Protein AF-0000000083544972 (afdb_homodimer)

Radius of gyration: 18.57 Å; Cα contacts (8 Å, |Δi|>4): 274; chains: 2; bounding box: 44×53×48 Å

Solvent-accessible surface area (backbone atoms only — not comparable to full-atom values): 11631 Å² total; per-residue (Å²): 132,55,46,66,60,47,32,52,53,47,48,52,25,53,76,68,69,43,52,65,54,55,71,69,32,64,74,44,50,51,51,42,51,51,50,33,56,77,50,66,44,31,9,52,64,41,42,27,68,73,40,89,42,62,34,76,39,67,40,56,74,64,43,48,89,84,34,45,53,48,64,84,40,68,50,36,36,39,35,19,23,72,69,56,51,51,39,72,77,52,68,63,72,74,52,74,72,76,65,82,74,79,124,130,55,45,66,59,46,32,52,53,47,50,52,24,53,75,68,69,44,51,65,54,55,68,68,30,64,72,44,51,50,50,43,52,50,50,32,55,77,50,67,44,32,9,51,64,41,42,27,69,74,38,90,43,62,35,78,40,67,38,56,75,64,43,49,89,84,35,46,53,47,63,84,40,67,50,36,36,38,36,19,24,71,69,56,50,51,41,72,78,52,67,65,74,82,47,75,76,73,66,81,73,79,125

pLDDT: mean 88.36, std 20.43, range [24.23, 98.75]

Organism: NCBI:txid360422

Secondary structure (DSSP, 8-state):
--HHHHHHHHHHHHHTT-THHHHHSHHHHHHHHHHHHHTTTB-HHHHHTT---B--EEEESS-TTT-GGGTT-GGGEEEE-HHHHHHHHH---GGGGS-----/--HHHHHHHHHHHHHTT-THHHHHSHHHHHHHHHHHHHTTTB-HHHHHTT---B--EEEESS-TTT-GGGTT-GGGEEEE-HHHHHHHHH-----TTS-----

Sequence (206 aa):
MDTKELVQWLSKLIQSNQLVKFYKHPVWRELRATCLEEQHNECQMCKANGLFEAATVGHHVLTVRKHPELALTKSNILCVCGECHYQIHHTIKYKKQLNEERWMDTKELVQWLSKLIQSNQLVKFYKHPVWRELRATCLEEQHNECQMCKANGLFEAATVGHHVLTVRKHPELALTKSNILCVCGECHYQIHHTIKYKKQLNEERW

InterPro domains:
  IPR002711 HNH endonuclease [PF01844] (43-90)
  IPR003615 HNH nuclease [cd00085] (36-89)

Structure (mmCIF, N/CA/C/O backbone):
data_AF-0000000083544972-model_v1
#
loop_
_entity.id
_entity.type
_entity.pdbx_description
1 polymer 'Putative HNH nuclease YajD'
#
loop_
_atom_site.group_PDB
_atom_site.id
_atom_site.type_symbol
_atom_site.label_atom_id
_atom_site.label_alt_id
_atom_site.label_comp_id
_atom_site.label_asym_id
_atom_site.label_entity_id
_atom_site.label_seq_id
_atom_site.pdbx_PDB_ins_code
_atom_site.Cartn_x
_atom_site.Cartn_y
_atom_site.Cartn_z
_atom_site.occupancy
_atom_site.B_iso_or_equiv
_atom_site.auth_seq_id
_atom_site.auth_comp_id
_atom_site.auth_asym_id
_atom_site.auth_atom_id
_atom_site.pdbx_PDB_model_num
ATOM 1 N N . MET A 1 1 ? 7.723 20.422 5.617 1 66.19 1 MET A N 1
ATOM 2 C CA . MET A 1 1 ? 6.969 20.078 6.82 1 66.19 1 MET A CA 1
ATOM 3 C C . MET A 1 1 ? 7.453 18.75 7.395 1 66.19 1 MET A C 1
ATOM 5 O O . MET A 1 1 ? 7.617 17.766 6.66 1 66.19 1 MET A O 1
ATOM 9 N N . ASP A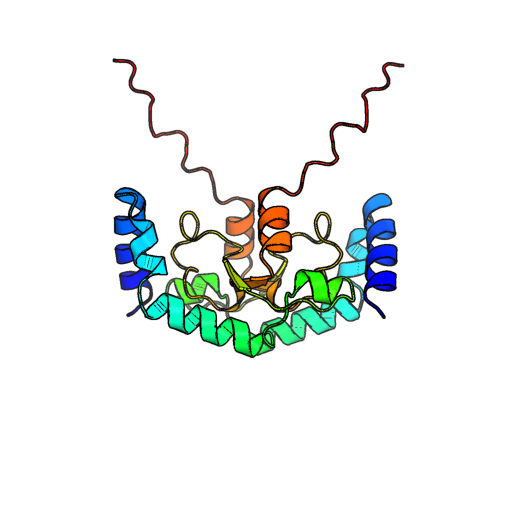 1 2 ? 7.891 18.828 8.625 1 83.12 2 ASP A N 1
ATOM 10 C CA . ASP A 1 2 ? 8.367 17.578 9.195 1 83.12 2 ASP A CA 1
ATOM 11 C C . ASP A 1 2 ? 7.207 16.672 9.578 1 83.12 2 ASP A C 1
ATOM 13 O O . ASP A 1 2 ? 6.047 17.078 9.539 1 83.12 2 ASP A O 1
ATOM 17 N N . THR A 1 3 ? 7.461 15.422 9.781 1 86.12 3 THR A N 1
ATOM 18 C CA . THR A 1 3 ? 6.434 14.406 9.984 1 86.12 3 THR A CA 1
ATOM 19 C C . THR A 1 3 ? 5.582 14.734 11.211 1 86.12 3 THR A C 1
ATOM 21 O O . THR A 1 3 ? 4.363 14.547 11.195 1 86.12 3 THR A O 1
ATOM 24 N N . LYS A 1 4 ? 6.176 15.266 12.203 1 88.69 4 LYS A N 1
ATOM 25 C CA . LYS A 1 4 ? 5.43 15.609 13.406 1 88.69 4 LYS A CA 1
ATOM 26 C C . LYS A 1 4 ? 4.406 16.703 13.117 1 88.69 4 LYS A C 1
ATOM 28 O O . LYS A 1 4 ? 3.254 16.609 13.555 1 88.69 4 LYS A O 1
ATOM 33 N N . GLU A 1 5 ? 4.887 17.719 12.461 1 93.38 5 GLU A N 1
ATOM 34 C CA . GLU A 1 5 ? 3.996 18.812 12.086 1 93.38 5 GLU A CA 1
ATOM 35 C C . GLU A 1 5 ? 2.857 18.328 11.203 1 93.38 5 GLU A C 1
ATOM 37 O O . GLU A 1 5 ? 1.717 18.781 11.336 1 93.38 5 GLU A O 1
ATOM 42 N N . LEU A 1 6 ? 3.209 17.422 10.328 1 94.75 6 LEU A N 1
ATOM 43 C CA . LEU A 1 6 ? 2.205 16.844 9.438 1 94.75 6 LEU A CA 1
ATOM 44 C C . LEU A 1 6 ? 1.126 16.125 10.234 1 94.75 6 LEU A C 1
ATOM 46 O O . LEU A 1 6 ? -0.067 16.359 10.023 1 94.75 6 LEU A O 1
ATOM 50 N N . VAL A 1 7 ? 1.516 15.312 11.117 1 95.44 7 VAL A N 1
ATOM 51 C CA . VAL A 1 7 ? 0.582 14.492 11.883 1 95.44 7 VAL A CA 1
ATOM 52 C C . VAL A 1 7 ? -0.297 15.383 12.758 1 95.44 7 VAL A C 1
ATOM 54 O O . VAL A 1 7 ? -1.503 15.156 12.875 1 95.44 7 VAL A O 1
ATOM 57 N N . GLN A 1 8 ? 0.273 16.406 13.328 1 95.81 8 GLN A N 1
ATOM 58 C CA . GLN A 1 8 ? -0.499 17.359 14.133 1 95.81 8 GLN A CA 1
ATOM 59 C C . GLN A 1 8 ? -1.551 18.062 13.289 1 95.81 8 GLN A C 1
ATOM 61 O O . GLN A 1 8 ? -2.707 18.188 13.695 1 95.81 8 GLN A O 1
ATOM 66 N N . TRP A 1 9 ? -1.051 18.547 12.148 1 97.5 9 TRP A N 1
ATOM 67 C CA . TRP A 1 9 ? -1.945 19.219 11.219 1 97.5 9 TRP A CA 1
ATOM 68 C C . TRP A 1 9 ? -3.084 18.297 10.789 1 97.5 9 TRP A C 1
ATOM 70 O O . TRP A 1 9 ? -4.254 18.688 10.844 1 97.5 9 TRP A O 1
ATOM 80 N N . LEU A 1 10 ? -2.758 17.094 10.469 1 97.5 10 LEU A N 1
ATOM 81 C CA . LEU A 1 10 ? -3.756 16.125 10.008 1 97.5 10 LEU A CA 1
ATOM 82 C C . LEU A 1 10 ? -4.691 15.734 11.148 1 97.5 10 LEU A C 1
ATOM 84 O O . LEU A 1 10 ? -5.891 15.547 10.93 1 97.5 10 LEU A O 1
ATOM 88 N N . SER A 1 11 ? -4.215 15.586 12.336 1 96.81 11 SER A N 1
ATOM 89 C CA . SER A 1 11 ? -5.047 15.273 13.492 1 96.81 11 SER A CA 1
ATOM 90 C C . SER A 1 11 ? -6.129 16.328 13.695 1 96.81 11 SER A C 1
ATOM 92 O O . SER A 1 11 ? -7.285 16 13.961 1 96.81 11 SER A O 1
ATOM 94 N N . LYS A 1 12 ? -5.754 17.516 13.57 1 97.88 12 LYS A N 1
ATOM 95 C CA . LYS A 1 12 ? -6.711 18.625 13.688 1 97.88 12 LYS A CA 1
ATOM 96 C C . LYS A 1 12 ? -7.781 18.547 12.602 1 97.88 12 LYS A C 1
ATOM 98 O O . LYS A 1 12 ? -8.969 18.734 12.875 1 97.88 12 LYS A O 1
ATOM 103 N N . LEU A 1 13 ? -7.344 18.312 11.398 1 98.38 13 LEU A N 1
ATOM 104 C CA . LEU A 1 13 ? -8.273 18.203 10.281 1 98.38 13 LEU A CA 1
ATOM 105 C C . LEU A 1 13 ? -9.25 17.047 10.492 1 98.38 13 LEU A C 1
ATOM 107 O O . LEU A 1 13 ? -10.445 17.172 10.195 1 98.38 13 LEU A O 1
ATOM 111 N N . ILE A 1 14 ? -8.734 15.938 11.047 1 97.31 14 ILE A N 1
ATOM 112 C CA . ILE A 1 14 ? -9.562 14.758 11.289 1 97.31 14 ILE A CA 1
ATOM 113 C C . ILE A 1 14 ? -10.586 15.062 12.375 1 97.31 14 ILE A C 1
ATOM 115 O O . ILE A 1 14 ? -11.773 14.773 12.219 1 97.31 14 ILE A O 1
ATOM 119 N N . GLN A 1 15 ? -10.156 15.633 13.383 1 97.19 15 GLN A N 1
ATOM 120 C CA . GLN A 1 15 ? -11.023 15.953 14.516 1 97.19 15 GLN A CA 1
ATOM 121 C C . GLN A 1 15 ? -12.133 16.922 14.102 1 97.19 15 GLN A C 1
ATOM 123 O O . GLN A 1 15 ? -13.266 16.797 14.57 1 97.19 15 GLN A O 1
ATOM 128 N N . SER A 1 16 ? -11.805 17.781 13.258 1 97.94 16 SER A N 1
ATOM 129 C CA . SER A 1 16 ? -12.766 18.797 12.852 1 97.94 16 SER A CA 1
ATOM 130 C C . SER A 1 16 ? -13.523 18.375 11.594 1 97.94 16 SER A C 1
ATOM 132 O O . SER A 1 16 ? -14.297 19.156 11.031 1 97.94 16 SER A O 1
ATOM 134 N N . ASN A 1 17 ? -13.195 17.203 11.062 1 97.56 17 ASN A N 1
ATOM 135 C CA . ASN A 1 17 ? -13.844 16.641 9.883 1 97.56 17 ASN A CA 1
ATOM 136 C C . ASN A 1 17 ? -13.594 17.5 8.648 1 97.56 17 ASN A C 1
ATOM 138 O O . ASN A 1 17 ? -14.516 17.781 7.879 1 97.56 17 ASN A O 1
ATOM 142 N N . GLN A 1 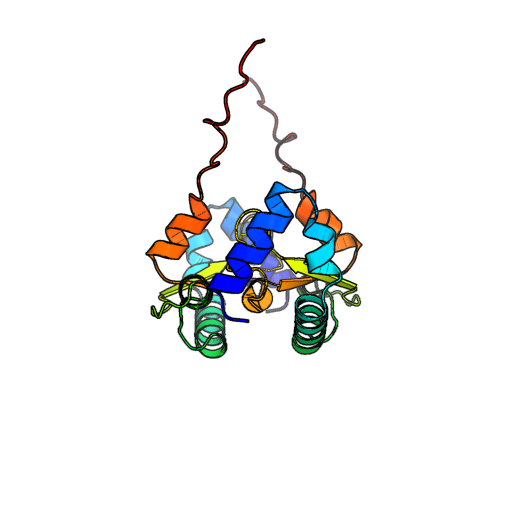18 ? -12.469 18.031 8.539 1 98.44 18 GLN A N 1
ATOM 143 C CA . GLN A 1 18 ? -12.086 18.875 7.41 1 98.44 18 GLN A CA 1
ATOM 144 C C . GLN A 1 18 ? -10.938 18.25 6.617 1 98.44 18 GLN A C 1
ATOM 146 O O . GLN A 1 18 ? -10 18.938 6.223 1 98.44 18 GLN A O 1
ATOM 151 N N . LEU A 1 19 ? -10.961 16.938 6.574 1 97.81 19 LEU A N 1
ATOM 152 C CA . LEU A 1 19 ? -9.875 16.219 5.918 1 97.81 19 LEU A CA 1
ATOM 153 C C . LEU A 1 19 ? -9.797 16.594 4.441 1 97.81 19 LEU A C 1
ATOM 155 O O . LEU A 1 19 ? -8.742 16.453 3.816 1 97.81 19 LEU A O 1
ATOM 159 N N . VAL A 1 20 ? -10.867 17.125 3.832 1 97.94 20 VAL A N 1
ATOM 160 C CA . VAL A 1 20 ? -10.898 17.562 2.441 1 97.94 20 VAL A CA 1
ATOM 161 C C . VAL A 1 20 ? -9.797 18.594 2.193 1 97.94 20 VAL A C 1
ATOM 163 O O . VAL A 1 20 ? -9.242 18.656 1.095 1 97.94 20 VAL A O 1
ATOM 166 N N . LYS A 1 21 ? -9.469 19.328 3.189 1 98.31 21 LYS A N 1
ATOM 167 C CA . LYS A 1 21 ? -8.43 20.344 3.062 1 98.31 21 LYS A CA 1
ATOM 168 C C . LYS A 1 21 ? -7.07 19.703 2.77 1 98.31 21 LYS A C 1
ATOM 170 O O . LYS A 1 21 ? -6.262 20.266 2.029 1 98.31 21 LYS A O 1
ATOM 175 N N . PHE A 1 22 ? -6.758 18.609 3.35 1 98.5 22 PHE A N 1
ATOM 176 C CA . PHE A 1 22 ? -5.547 17.875 3.029 1 98.5 22 PHE A CA 1
ATOM 177 C C . PHE A 1 22 ? -5.508 17.5 1.55 1 98.5 22 PHE A C 1
ATOM 179 O O . PHE A 1 22 ? -4.488 17.703 0.884 1 98.5 22 PHE A O 1
ATOM 186 N N . TYR A 1 23 ? -6.648 17.062 0.991 1 98 23 TYR A N 1
ATOM 187 C CA . TYR A 1 23 ? -6.703 16.562 -0.379 1 98 23 TYR A CA 1
ATOM 188 C C . TYR A 1 23 ? -6.617 17.719 -1.379 1 98 23 TYR A C 1
ATOM 190 O O . TYR A 1 23 ? -6.312 17.5 -2.555 1 98 23 TYR A O 1
ATOM 198 N N . LYS A 1 24 ? -6.898 18.859 -0.897 1 98.06 24 LYS A N 1
ATOM 199 C CA . LYS A 1 24 ? -6.781 20.047 -1.739 1 98.06 24 LYS A CA 1
ATOM 200 C C . LYS A 1 24 ? -5.406 20.688 -1.595 1 98.06 24 LYS A C 1
ATOM 202 O O . LYS A 1 24 ? -5.031 21.547 -2.391 1 98.06 24 LYS A O 1
ATOM 207 N N . HIS A 1 25 ? -4.719 20.359 -0.606 1 97.88 25 HIS A N 1
ATOM 208 C CA . HIS A 1 25 ? -3.426 20.969 -0.317 1 97.88 25 HIS A CA 1
ATOM 209 C C . HIS A 1 25 ? -2.369 20.516 -1.319 1 97.88 25 HIS A C 1
ATOM 211 O O . HIS A 1 25 ? -2.367 19.359 -1.749 1 97.88 25 HIS A O 1
ATOM 217 N N . PRO A 1 26 ? -1.429 21.328 -1.674 1 97.69 26 PRO A N 1
ATOM 218 C CA . PRO A 1 26 ? -0.407 21.016 -2.674 1 97.69 26 PRO A CA 1
ATOM 219 C C . PRO A 1 26 ? 0.445 19.812 -2.287 1 97.69 26 PRO A C 1
ATOM 221 O O . PRO A 1 26 ? 0.888 19.062 -3.158 1 97.69 26 PRO A O 1
ATOM 224 N N . VAL A 1 27 ? 0.692 19.562 -0.999 1 97.12 27 VAL A N 1
ATOM 225 C CA . VAL A 1 27 ? 1.558 18.469 -0.57 1 97.12 27 VAL A CA 1
ATOM 226 C C . VAL A 1 27 ? 0.971 17.141 -1.028 1 97.12 27 VAL A C 1
ATOM 228 O O . VAL A 1 27 ? 1.7 16.25 -1.491 1 97.12 27 VAL A O 1
ATOM 231 N N . TRP A 1 28 ? -0.307 17.016 -0.929 1 98.06 28 TRP A N 1
ATOM 232 C CA . TRP A 1 28 ? -0.961 15.805 -1.424 1 98.06 28 TRP A CA 1
ATOM 233 C C . TRP A 1 28 ? -0.945 15.758 -2.949 1 98.06 28 TRP A C 1
ATOM 235 O O . TRP A 1 28 ? -0.632 14.727 -3.545 1 98.06 28 TRP A O 1
ATOM 245 N N . ARG A 1 29 ? -1.317 16.828 -3.594 1 98 29 ARG A N 1
ATOM 246 C CA . ARG A 1 29 ? -1.394 16.875 -5.051 1 98 29 ARG A CA 1
ATOM 247 C C . ARG A 1 29 ? -0.059 16.5 -5.684 1 98 29 ARG A C 1
ATOM 249 O O . ARG A 1 29 ? -0.022 15.797 -6.695 1 98 29 ARG A O 1
ATOM 256 N N . GLU A 1 30 ? 0.946 16.969 -5.055 1 98.12 30 GLU A N 1
ATOM 257 C CA . GLU A 1 30 ? 2.279 16.656 -5.555 1 98.12 30 GLU A CA 1
ATOM 258 C C . GLU A 1 30 ? 2.604 15.172 -5.371 1 98.12 30 GLU A C 1
ATOM 260 O O . GLU A 1 30 ? 3.139 14.531 -6.277 1 98.12 30 GLU A O 1
ATOM 265 N N . LEU A 1 31 ? 2.355 14.656 -4.184 1 98.06 31 LEU A N 1
ATOM 266 C CA . LEU A 1 31 ? 2.574 13.234 -3.943 1 98.06 31 LEU A CA 1
ATOM 267 C C . LEU A 1 31 ? 1.777 12.391 -4.934 1 98.06 31 LEU A C 1
ATOM 269 O O . LEU A 1 31 ? 2.305 11.438 -5.504 1 98.06 31 LEU A O 1
ATOM 273 N N . ARG A 1 32 ? 0.516 12.734 -5.074 1 98.38 32 ARG A N 1
ATOM 274 C CA . ARG A 1 32 ? -0.349 12.008 -5.992 1 98.38 32 ARG A CA 1
ATOM 275 C C . ARG A 1 32 ? 0.232 12 -7.402 1 98.38 32 ARG A C 1
ATOM 277 O O . ARG A 1 32 ? 0.293 10.953 -8.047 1 98.38 32 ARG A O 1
ATOM 284 N N . ALA A 1 33 ? 0.659 13.117 -7.898 1 98.56 33 ALA A N 1
ATOM 285 C CA . ALA A 1 33 ? 1.237 13.219 -9.234 1 98.56 33 ALA A CA 1
ATOM 286 C C . ALA A 1 33 ? 2.48 12.344 -9.367 1 98.56 33 ALA A C 1
ATOM 288 O O . ALA A 1 33 ? 2.658 11.656 -10.375 1 98.56 33 ALA A O 1
ATOM 289 N N . THR A 1 34 ? 3.326 12.391 -8.391 1 98.44 34 THR A N 1
ATOM 290 C CA . THR A 1 34 ? 4.547 11.594 -8.383 1 98.44 34 THR A CA 1
ATOM 291 C C . THR A 1 34 ? 4.215 10.102 -8.445 1 98.44 34 THR A C 1
ATOM 293 O O . THR A 1 34 ? 4.82 9.359 -9.227 1 98.44 34 THR A O 1
ATOM 296 N N . CYS A 1 35 ? 3.285 9.688 -7.641 1 98.62 35 CYS A N 1
ATOM 297 C CA . CYS A 1 35 ? 2.902 8.273 -7.609 1 98.62 35 CYS A CA 1
ATOM 298 C C . CYS A 1 35 ? 2.287 7.848 -8.938 1 98.62 35 CYS A C 1
ATOM 300 O O . CYS A 1 35 ? 2.562 6.754 -9.43 1 98.62 35 CYS A O 1
ATOM 302 N N . LEU 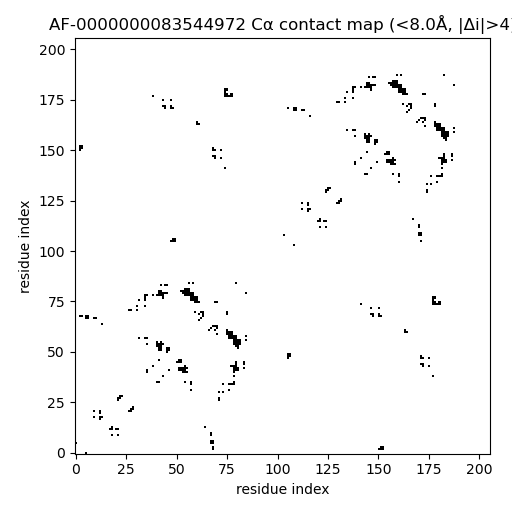A 1 36 ? 1.427 8.672 -9.5 1 98.69 36 LEU A N 1
ATOM 303 C CA . LEU A 1 36 ? 0.857 8.375 -10.805 1 98.69 36 LEU A CA 1
ATOM 304 C C . LEU A 1 36 ? 1.956 8.172 -11.844 1 98.69 36 LEU A C 1
ATOM 306 O O . LEU A 1 36 ? 1.927 7.203 -12.609 1 98.69 36 LEU A O 1
ATOM 310 N N . GLU A 1 37 ? 2.912 9.031 -11.812 1 98.31 37 GLU A N 1
ATOM 311 C CA . GLU A 1 37 ? 4.023 8.93 -12.75 1 98.31 37 GLU A CA 1
ATOM 312 C C . GLU A 1 37 ? 4.84 7.664 -12.508 1 98.31 37 GLU A C 1
ATOM 314 O O . GLU A 1 37 ? 5.117 6.906 -13.445 1 98.31 37 GLU A O 1
ATOM 319 N N . GLU A 1 38 ? 5.219 7.461 -11.258 1 97.44 38 GLU A N 1
ATOM 320 C CA . GLU A 1 38 ? 6.043 6.309 -10.906 1 97.44 38 GLU A CA 1
ATOM 321 C C . GLU A 1 38 ? 5.332 4.996 -11.234 1 97.44 38 GLU A C 1
ATOM 323 O O . GLU A 1 38 ? 5.977 3.99 -11.523 1 97.44 38 GLU A O 1
ATOM 328 N N . GLN A 1 39 ? 3.982 5.039 -11.188 1 98.06 39 GLN A N 1
ATOM 329 C CA . GLN A 1 39 ? 3.191 3.855 -11.508 1 98.06 39 GLN A CA 1
ATOM 330 C C . GLN A 1 39 ? 2.664 3.914 -12.938 1 98.06 39 GLN A C 1
ATOM 332 O O . GLN A 1 39 ? 1.629 3.32 -13.25 1 98.06 39 GLN A O 1
ATOM 337 N N . HIS A 1 40 ? 3.254 4.73 -13.719 1 98.19 40 HIS A N 1
ATOM 338 C CA . HIS A 1 40 ? 3.15 4.785 -15.172 1 98.19 40 HIS A CA 1
ATOM 339 C C . HIS A 1 40 ? 1.765 5.246 -15.609 1 98.19 40 HIS A C 1
ATOM 341 O O . HIS A 1 40 ? 1.287 4.863 -16.688 1 98.19 40 HIS A O 1
ATOM 347 N N . ASN A 1 41 ? 1.072 5.867 -14.75 1 98.56 41 ASN A N 1
ATOM 348 C CA . ASN A 1 41 ? -0.253 6.41 -15.039 1 98.56 41 ASN A CA 1
ATOM 349 C C . ASN A 1 41 ? -1.235 5.309 -15.43 1 98.56 41 ASN A C 1
ATOM 351 O O . ASN A 1 41 ? -2.156 5.543 -16.219 1 98.56 41 ASN A O 1
ATOM 355 N N . GLU A 1 42 ? -0.968 4.09 -14.945 1 98.31 42 GLU A N 1
ATOM 356 C CA . GLU A 1 42 ? -1.816 2.928 -15.195 1 98.31 42 GLU A CA 1
ATOM 357 C C . GLU A 1 42 ? -2.465 2.434 -13.898 1 98.31 42 GLU A C 1
ATOM 359 O O . GLU A 1 42 ? -1.837 2.441 -12.844 1 98.31 42 GLU A O 1
ATOM 364 N N . CYS A 1 43 ? -3.684 2.039 -14.047 1 98.38 43 CYS A N 1
ATOM 365 C CA . CYS A 1 43 ? -4.32 1.362 -12.922 1 98.38 43 CYS A CA 1
ATOM 366 C C . CYS A 1 43 ? -3.566 0.087 -12.555 1 98.38 43 CYS A C 1
ATOM 368 O O . CYS A 1 43 ? -3.475 -0.836 -13.367 1 98.38 43 CYS A O 1
ATOM 370 N N . GLN A 1 44 ? -3.135 0.027 -11.352 1 97.5 44 GLN A N 1
ATOM 371 C CA . GLN A 1 44 ? -2.305 -1.102 -10.938 1 97.5 44 GLN A CA 1
ATOM 372 C C . GLN A 1 44 ? -3.135 -2.375 -10.805 1 97.5 44 GLN A C 1
ATOM 374 O O . GLN A 1 44 ? -2.635 -3.477 -11.039 1 97.5 44 GLN A O 1
ATOM 379 N N . MET A 1 45 ? -4.379 -2.254 -10.5 1 95.62 45 MET A N 1
ATOM 380 C CA . MET A 1 45 ? -5.246 -3.422 -10.375 1 95.62 45 MET A CA 1
ATOM 381 C C . MET A 1 45 ? -5.629 -3.963 -11.75 1 95.62 45 MET A C 1
ATOM 383 O O . MET A 1 45 ? -5.598 -5.172 -11.969 1 95.62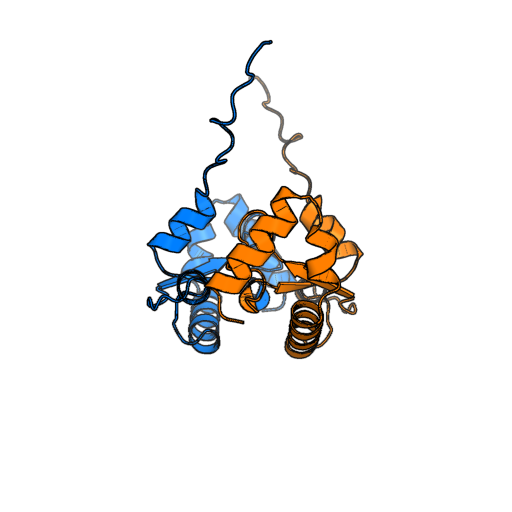 45 MET A O 1
ATOM 387 N N . CYS A 1 46 ? -6.016 -3.105 -12.578 1 96.69 46 CYS A N 1
ATOM 388 C CA . CYS A 1 46 ? -6.297 -3.539 -13.945 1 96.69 46 CYS A CA 1
ATOM 389 C C . CYS A 1 46 ? -5.055 -4.152 -14.586 1 96.69 46 CYS A C 1
ATOM 391 O O . CYS A 1 46 ? -5.137 -5.207 -15.219 1 96.69 46 CYS A O 1
ATOM 393 N N . LYS A 1 47 ? -3.93 -3.518 -14.414 1 95.62 47 LYS A N 1
ATOM 394 C CA . LYS A 1 47 ? -2.678 -4.031 -14.961 1 95.62 47 LYS A CA 1
ATOM 395 C C . LYS A 1 47 ? -2.391 -5.441 -14.453 1 95.62 47 LYS A C 1
ATOM 397 O O . LYS A 1 47 ? -2.006 -6.316 -15.227 1 95.62 47 LYS A O 1
ATOM 402 N N . ALA A 1 48 ? -2.602 -5.609 -13.18 1 92.94 48 ALA A N 1
ATOM 403 C CA . ALA A 1 48 ? -2.363 -6.906 -12.547 1 92.94 48 ALA A CA 1
ATOM 404 C C . ALA A 1 48 ? -3.266 -7.98 -13.148 1 92.94 48 ALA A C 1
ATOM 406 O O . ALA A 1 48 ? -2.943 -9.172 -13.094 1 92.94 48 ALA A O 1
ATOM 407 N N . ASN A 1 49 ? -4.387 -7.586 -13.711 1 91.88 49 ASN A N 1
ATOM 408 C CA . ASN A 1 49 ? -5.328 -8.516 -14.328 1 91.88 49 ASN A CA 1
ATOM 409 C C . ASN A 1 49 ? -5.121 -8.594 -15.844 1 91.88 49 ASN A C 1
ATOM 411 O O . ASN A 1 49 ? -5.969 -9.125 -16.562 1 91.88 49 ASN A O 1
ATOM 415 N N . GLY A 1 50 ? -4.039 -7.941 -16.328 1 92.5 50 GLY A N 1
ATOM 416 C CA . GLY A 1 50 ? -3.715 -8.008 -17.734 1 92.5 50 GLY A CA 1
ATOM 417 C C . GLY A 1 50 ? -4.477 -6.992 -18.578 1 92.5 50 GLY A C 1
ATOM 418 O O . GLY A 1 50 ? -4.578 -7.133 -19.797 1 92.5 50 GLY A O 1
ATOM 419 N N . LEU A 1 51 ? -5.07 -6.07 -17.906 1 94.38 51 LEU A N 1
ATOM 420 C CA . LEU A 1 51 ? -5.84 -5.027 -18.578 1 94.38 51 LEU A CA 1
ATOM 421 C C . LEU A 1 51 ? -5.105 -3.691 -18.516 1 94.38 51 LEU A C 1
ATOM 423 O O . LEU A 1 51 ? -4.191 -3.516 -17.719 1 94.38 51 LEU A O 1
ATOM 427 N N . PHE A 1 52 ? -5.48 -2.842 -19.484 1 95.31 52 PHE A N 1
ATOM 428 C CA . PHE A 1 52 ? -4.922 -1.495 -19.484 1 95.31 52 PHE A CA 1
ATOM 429 C C . PHE A 1 52 ? -6.008 -0.459 -19.219 1 95.31 52 PHE A C 1
ATOM 431 O O . PHE A 1 52 ? -7.016 -0.415 -19.922 1 95.31 52 PHE A O 1
ATOM 438 N N . GLU A 1 53 ? -5.934 0.174 -18.156 1 98.12 53 GLU A N 1
ATOM 439 C CA . GLU A 1 53 ? -6.777 1.31 -17.812 1 98.12 53 GLU A CA 1
ATOM 440 C C . GLU A 1 53 ? -5.969 2.414 -17.141 1 98.12 53 GLU A C 1
ATOM 442 O O . GLU A 1 53 ? -5.059 2.135 -16.359 1 98.12 53 GLU A O 1
ATOM 447 N N . ALA A 1 54 ? -6.277 3.68 -17.516 1 98.5 54 ALA A N 1
ATOM 448 C CA . ALA A 1 54 ? -5.586 4.801 -16.891 1 98.5 54 ALA A CA 1
ATOM 449 C C . ALA A 1 54 ? -5.961 4.922 -15.414 1 98.5 54 ALA A C 1
ATOM 451 O O . ALA A 1 54 ? -7.121 4.727 -15.039 1 98.5 54 ALA A O 1
ATOM 452 N N . ALA A 1 55 ? -4.941 5.156 -14.57 1 98.62 55 ALA A N 1
ATOM 453 C CA . ALA A 1 55 ? -5.211 5.477 -13.164 1 98.62 55 ALA A CA 1
ATOM 454 C C . ALA A 1 55 ? -5.742 6.902 -13.023 1 98.62 55 ALA A C 1
ATOM 456 O O . ALA A 1 55 ? -5.238 7.828 -13.664 1 98.62 55 ALA A O 1
ATOM 457 N N . THR A 1 56 ? -6.758 7.062 -12.219 1 97.44 56 THR A N 1
ATOM 458 C CA . THR A 1 56 ? -7.332 8.391 -12 1 97.44 56 THR A CA 1
ATOM 459 C C . THR A 1 56 ? -7.332 8.734 -10.516 1 97.44 56 THR A C 1
ATOM 461 O O . THR A 1 56 ? -7.633 9.867 -10.141 1 97.44 56 THR A O 1
ATOM 464 N N . VAL A 1 57 ? -6.977 7.762 -9.68 1 97.88 57 VAL A N 1
ATOM 465 C CA . VAL A 1 57 ? -7.055 7.934 -8.234 1 97.88 57 VAL A CA 1
ATOM 466 C C . VAL A 1 57 ? -5.746 7.477 -7.59 1 97.88 57 VAL A C 1
ATOM 468 O O . VAL A 1 57 ? -5.184 6.449 -7.973 1 97.88 57 VAL A O 1
ATOM 471 N N . GLY A 1 58 ? -5.152 8.273 -6.777 1 98.38 58 GLY A N 1
ATOM 472 C CA . GLY A 1 58 ? -4.172 7.82 -5.805 1 98.38 58 GLY A CA 1
ATOM 473 C C . GLY A 1 58 ? -4.793 7.359 -4.5 1 98.38 58 GLY A C 1
ATOM 474 O O . GLY A 1 58 ? -5.148 8.18 -3.652 1 98.38 58 GLY A O 1
ATOM 475 N N . HIS A 1 59 ? -4.953 6.109 -4.328 1 97.81 59 HIS A N 1
ATOM 476 C CA . HIS A 1 59 ? -5.637 5.523 -3.18 1 97.81 59 HIS A CA 1
ATOM 477 C C . HIS A 1 59 ? -4.668 5.277 -2.027 1 97.81 59 HIS A C 1
ATOM 479 O O . HIS A 1 59 ? -3.662 4.586 -2.195 1 97.81 59 HIS A O 1
ATOM 485 N N . HIS A 1 60 ? -4.914 5.953 -0.948 1 97.5 60 HIS A N 1
ATOM 486 C CA . HIS A 1 60 ? -4.23 5.57 0.282 1 97.5 60 HIS A CA 1
ATOM 487 C C . HIS A 1 60 ? -4.703 4.203 0.772 1 97.5 60 HIS A C 1
ATOM 489 O O . HIS A 1 60 ? -5.824 4.074 1.274 1 97.5 60 HIS A O 1
ATOM 495 N N . VAL A 1 61 ? -3.883 3.225 0.765 1 94.88 61 VAL A N 1
ATOM 496 C CA . VAL A 1 61 ? -4.332 1.892 1.153 1 94.88 61 VAL A CA 1
ATOM 497 C C . VAL A 1 61 ? -4.52 1.83 2.668 1 94.88 61 VAL A C 1
ATOM 499 O O . VAL A 1 61 ? -5.48 1.232 3.156 1 94.88 61 VAL A O 1
ATOM 502 N N . LEU A 1 62 ? -3.541 2.316 3.453 1 93.88 62 LEU A N 1
ATOM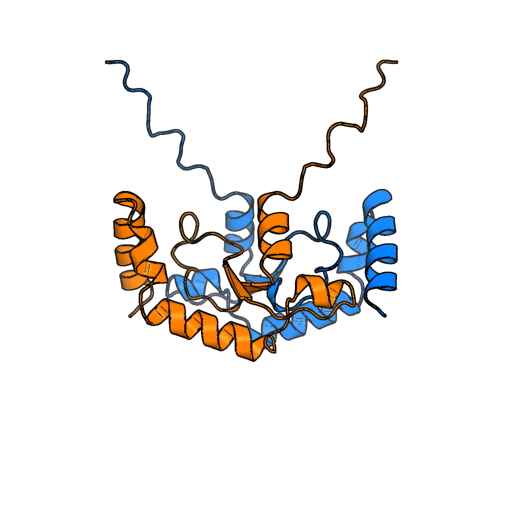 503 C CA . LEU A 1 62 ? -3.793 2.641 4.852 1 93.88 62 LEU A CA 1
ATOM 504 C C . LEU A 1 62 ? -4.348 4.055 4.992 1 93.88 62 LEU A C 1
ATOM 506 O O . LEU A 1 62 ? -3.666 5.027 4.664 1 93.88 62 LEU A O 1
ATOM 510 N N . THR A 1 63 ? -5.523 4.164 5.48 1 95.31 63 THR A N 1
ATOM 511 C CA . THR A 1 63 ? -6.273 5.414 5.406 1 95.31 63 THR A CA 1
ATOM 512 C C . THR A 1 63 ? -5.57 6.516 6.191 1 95.31 63 THR A C 1
ATOM 514 O O . THR A 1 63 ? -4.91 6.242 7.199 1 95.31 63 THR A O 1
ATOM 517 N N . VAL A 1 64 ? -5.785 7.746 5.77 1 97.12 64 VAL A N 1
ATOM 518 C CA . VAL A 1 64 ? -5.215 8.914 6.438 1 97.12 64 VAL A CA 1
ATOM 519 C C . VAL A 1 64 ? -5.77 9.016 7.859 1 97.12 64 VAL A C 1
ATOM 521 O O . VAL A 1 64 ? -5.035 9.336 8.797 1 97.12 64 VAL A O 1
ATOM 524 N N . ARG A 1 65 ? -7.004 8.711 8.055 1 95.56 65 ARG A N 1
ATOM 525 C CA . ARG A 1 65 ? -7.648 8.82 9.367 1 95.56 65 ARG A CA 1
ATOM 526 C C . ARG A 1 65 ? -6.992 7.891 10.375 1 95.56 65 ARG A C 1
ATOM 528 O O . ARG A 1 65 ? -6.793 8.266 11.531 1 95.56 65 ARG A O 1
ATOM 535 N N . LYS A 1 66 ? -6.656 6.734 9.977 1 93.44 66 LYS A N 1
ATOM 536 C CA . LYS A 1 66 ? -6.109 5.738 10.898 1 93.44 66 LYS A CA 1
ATOM 537 C C . LYS A 1 66 ? -4.59 5.855 11 1 93.44 66 LYS A C 1
ATOM 539 O O . LYS A 1 66 ? -4.008 5.586 12.047 1 93.44 66 LYS A O 1
ATOM 544 N N . HIS A 1 67 ? -4.02 6.25 9.914 1 94.38 67 HIS A N 1
ATOM 545 C CA . HIS A 1 67 ? -2.566 6.344 9.852 1 94.38 67 HIS A CA 1
ATOM 546 C C . HIS A 1 67 ? -2.125 7.684 9.273 1 94.38 67 HIS A C 1
ATOM 548 O O . HIS A 1 67 ? -1.483 7.727 8.219 1 94.38 67 HIS A O 1
ATOM 554 N N . PRO A 1 68 ? -2.355 8.734 10.023 1 96.12 68 PRO A N 1
ATOM 555 C CA . PRO A 1 68 ? -1.984 10.047 9.484 1 96.12 68 PRO A CA 1
ATOM 556 C C . PRO A 1 68 ? -0.484 10.18 9.242 1 96.12 68 PRO A C 1
ATOM 558 O O . PRO A 1 68 ? -0.065 10.93 8.352 1 96.12 68 PRO A O 1
ATOM 561 N N . GLU A 1 69 ? 0.341 9.422 9.953 1 94.25 69 GLU A N 1
ATOM 562 C CA . GLU A 1 69 ? 1.788 9.484 9.773 1 94.25 69 GLU A CA 1
ATOM 563 C C . GLU A 1 69 ? 2.191 8.984 8.383 1 94.25 69 GLU A C 1
ATOM 565 O O . GLU A 1 69 ? 3.258 9.344 7.879 1 94.25 69 GLU A O 1
ATOM 570 N N . LEU A 1 70 ? 1.359 8.219 7.738 1 96.38 70 LEU A N 1
ATOM 571 C CA . LEU A 1 70 ? 1.69 7.617 6.449 1 96.38 70 LEU A CA 1
ATOM 572 C C . LEU A 1 70 ? 1.024 8.375 5.309 1 96.38 70 LEU A C 1
ATOM 574 O O . LEU A 1 70 ? 1.094 7.957 4.152 1 96.38 70 LEU A O 1
ATOM 578 N N . ALA A 1 71 ? 0.422 9.5 5.559 1 97.81 71 ALA A N 1
ATOM 579 C CA . ALA A 1 71 ? -0.379 10.234 4.582 1 97.81 71 ALA A CA 1
ATOM 580 C C . ALA A 1 71 ? 0.463 10.641 3.377 1 97.81 71 ALA A C 1
ATOM 582 O O . ALA A 1 71 ? -0.049 10.734 2.258 1 97.81 71 ALA A O 1
ATOM 583 N N . LEU A 1 72 ? 1.761 10.789 3.566 1 97.62 72 LEU A N 1
ATOM 584 C CA . LEU A 1 72 ? 2.605 11.25 2.469 1 97.62 72 LEU A CA 1
ATOM 585 C C . LEU A 1 72 ? 3.676 10.219 2.135 1 97.62 72 LEU A C 1
ATOM 587 O O . LEU A 1 72 ? 4.727 10.562 1.591 1 97.62 72 LEU A O 1
ATOM 591 N N . THR A 1 73 ? 3.424 9.008 2.482 1 96.5 73 THR A N 1
ATOM 592 C CA . THR A 1 73 ? 4.316 7.895 2.182 1 96.5 73 THR A CA 1
ATOM 593 C C . THR A 1 73 ? 3.959 7.262 0.839 1 96.5 73 THR A C 1
ATOM 595 O O . THR A 1 73 ? 2.875 6.695 0.682 1 96.5 73 THR A O 1
ATOM 598 N N . LYS A 1 74 ? 4.879 7.203 -0.101 1 97 74 LYS A N 1
ATOM 599 C CA . LYS A 1 74 ? 4.629 6.754 -1.468 1 97 74 LYS A CA 1
ATOM 600 C C . LYS A 1 74 ? 4.152 5.305 -1.491 1 97 74 LYS A C 1
ATOM 602 O O . LYS A 1 74 ? 3.236 4.957 -2.236 1 97 74 LYS A O 1
ATOM 607 N N . SER A 1 75 ? 4.773 4.496 -0.699 1 97.06 75 SER A N 1
ATOM 608 C CA . SER A 1 75 ? 4.473 3.07 -0.718 1 97.06 75 SER A CA 1
ATOM 609 C C . SER A 1 75 ? 3.115 2.783 -0.087 1 97.06 75 SER A C 1
ATOM 611 O O . SER A 1 75 ? 2.672 1.633 -0.052 1 97.06 75 SER A O 1
ATOM 613 N N . ASN A 1 76 ? 2.43 3.844 0.338 1 97.5 76 ASN A N 1
ATOM 614 C CA . ASN A 1 76 ? 1.064 3.725 0.838 1 97.5 76 ASN A CA 1
ATOM 615 C C . ASN A 1 76 ? 0.044 4.172 -0.205 1 97.5 76 ASN A C 1
ATOM 617 O O . ASN A 1 76 ? -1.148 4.27 0.088 1 97.5 76 ASN A O 1
ATOM 621 N N . ILE A 1 77 ? 0.529 4.5 -1.389 1 98.5 77 ILE A N 1
ATOM 622 C CA . ILE A 1 77 ? -0.361 4.992 -2.434 1 98.5 77 ILE A CA 1
ATOM 623 C C . ILE A 1 77 ? -0.446 3.971 -3.564 1 98.5 77 ILE A C 1
ATOM 625 O O . ILE A 1 77 ? 0.576 3.572 -4.129 1 98.5 77 ILE A O 1
ATOM 629 N N . LEU A 1 78 ? -1.582 3.498 -3.836 1 98.5 78 LEU A N 1
ATOM 630 C CA . LEU A 1 78 ? -1.896 2.643 -4.973 1 98.5 78 LEU A CA 1
ATOM 631 C C . LEU A 1 78 ? -2.711 3.4 -6.016 1 98.5 78 LEU A C 1
ATOM 633 O O . LEU A 1 78 ? -3.82 3.857 -5.73 1 98.5 78 LEU A O 1
ATOM 637 N N . CYS A 1 79 ? -2.195 3.582 -7.168 1 98.75 79 CYS A N 1
ATOM 638 C CA . CYS A 1 79 ? -2.914 4.301 -8.211 1 98.75 79 CYS A CA 1
ATOM 639 C C . CYS A 1 79 ? -3.863 3.373 -8.961 1 98.75 79 CYS A C 1
ATOM 641 O O . CYS A 1 79 ? -3.441 2.338 -9.484 1 98.75 79 CYS A O 1
ATOM 643 N N . VAL A 1 80 ? -5.148 3.75 -9.055 1 98.31 80 VAL A N 1
ATOM 644 C CA . VAL A 1 80 ? -6.16 2.881 -9.648 1 98.31 80 VAL A CA 1
ATOM 645 C C . VAL A 1 80 ? -7.195 3.723 -10.391 1 98.31 80 VAL A C 1
ATOM 647 O O . VAL A 1 80 ? -7.207 4.949 -10.266 1 98.31 80 VAL A O 1
ATOM 650 N N . CYS A 1 81 ? -7.918 3.053 -11.195 1 98.31 81 CYS A N 1
ATOM 651 C CA . CYS A 1 81 ? -9.031 3.707 -11.867 1 98.31 81 CYS A CA 1
ATOM 652 C C . CYS A 1 81 ? -10.242 3.812 -10.945 1 98.31 81 CYS A C 1
ATOM 654 O O . CYS A 1 81 ? -10.242 3.256 -9.844 1 98.31 81 CYS A O 1
ATOM 656 N N . GLY A 1 82 ? -11.242 4.586 -11.391 1 97 82 GLY A N 1
ATOM 657 C CA . GLY A 1 82 ? -12.438 4.773 -10.586 1 97 82 GLY A CA 1
ATOM 658 C C . GLY A 1 82 ? -13.125 3.469 -10.227 1 97 82 GLY A C 1
ATOM 659 O O . GLY A 1 82 ? -13.57 3.285 -9.094 1 97 82 GLY A O 1
ATOM 660 N N . GLU A 1 83 ? -13.266 2.551 -11.133 1 95.88 83 GLU A N 1
ATOM 661 C CA . GLU A 1 83 ? -13.93 1.268 -10.914 1 95.88 83 GLU A CA 1
ATOM 662 C C . GLU A 1 83 ? -13.172 0.428 -9.883 1 95.88 83 GLU A C 1
ATOM 664 O O . GLU A 1 83 ? -13.773 -0.115 -8.953 1 95.88 83 GLU A O 1
ATOM 669 N N . CYS A 1 84 ? -11.906 0.324 -10.023 1 95.62 84 CYS A N 1
ATOM 670 C CA . CYS A 1 84 ? -11.094 -0.451 -9.094 1 95.62 84 CYS A CA 1
ATOM 671 C C . CYS A 1 84 ? -11.078 0.199 -7.715 1 95.62 84 CYS A C 1
ATOM 673 O O . CYS A 1 84 ? -11.062 -0.494 -6.695 1 95.62 84 CYS A O 1
ATOM 675 N N . HIS A 1 85 ? -10.992 1.502 -7.672 1 95.69 85 HIS A N 1
ATOM 676 C CA . HIS A 1 85 ? -11.086 2.203 -6.395 1 95.69 85 HIS A CA 1
ATOM 677 C C . HIS A 1 85 ? -12.352 1.811 -5.641 1 95.69 85 HIS A C 1
ATOM 679 O O . HIS A 1 85 ? -12.305 1.521 -4.441 1 95.69 85 HIS A O 1
ATOM 685 N N . TYR A 1 86 ? -13.469 1.796 -6.324 1 93.25 86 TYR A N 1
ATOM 686 C CA . TYR A 1 86 ? -14.742 1.382 -5.738 1 93.25 86 TYR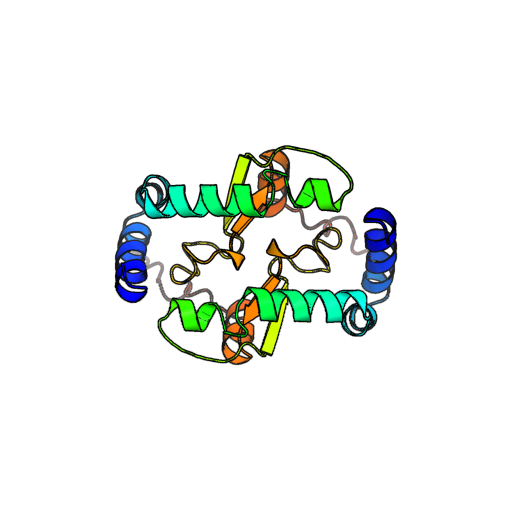 A CA 1
ATOM 687 C C . TYR A 1 86 ? -14.664 -0.052 -5.227 1 93.25 86 TYR A C 1
ATOM 689 O O . TYR A 1 86 ? -15.141 -0.352 -4.129 1 93.25 86 TYR A O 1
ATOM 697 N N . GLN A 1 87 ? -14.07 -0.931 -5.949 1 90.81 87 GLN A N 1
ATOM 698 C CA . GLN A 1 87 ? -13.961 -2.338 -5.586 1 90.81 87 GLN A CA 1
ATOM 699 C C . GLN A 1 87 ? -13.156 -2.508 -4.297 1 90.81 87 GLN A C 1
ATOM 701 O O . GLN A 1 87 ? -13.5 -3.338 -3.451 1 90.81 87 GLN A O 1
ATOM 706 N N . ILE A 1 88 ? -12.086 -1.768 -4.219 1 90.12 88 ILE A N 1
ATOM 707 C CA . ILE A 1 88 ? -11.25 -1.864 -3.023 1 90.12 88 ILE A CA 1
ATOM 708 C C . ILE A 1 88 ? -12.086 -1.552 -1.785 1 90.12 88 ILE A C 1
ATOM 710 O O . ILE A 1 88 ? -11.93 -2.197 -0.745 1 90.12 88 ILE A O 1
ATOM 714 N N . HIS A 1 89 ? -12.93 -0.624 -1.84 1 88.25 89 HIS A N 1
ATOM 715 C CA . HIS A 1 89 ? -13.719 -0.178 -0.697 1 88.25 89 HIS A CA 1
ATOM 716 C C . HIS A 1 89 ? -14.938 -1.068 -0.49 1 88.25 89 HIS A C 1
ATOM 718 O O . HIS A 1 89 ? -15.539 -1.071 0.589 1 88.25 89 HIS A O 1
ATOM 724 N N . HIS A 1 90 ? -15.344 -1.793 -1.51 1 80.44 90 HIS A N 1
ATOM 725 C CA . HIS A 1 90 ? -16.562 -2.578 -1.416 1 80.44 90 HIS A CA 1
ATOM 726 C C . HIS A 1 90 ? -16.297 -4.062 -1.641 1 80.44 90 HIS A C 1
ATOM 728 O O . HIS A 1 90 ? -17.219 -4.84 -1.894 1 80.44 90 HIS A O 1
ATOM 734 N N . THR A 1 91 ? -15.102 -4.484 -1.917 1 64.12 91 THR A N 1
ATOM 735 C CA . THR A 1 91 ? -14.82 -5.898 -2.133 1 64.12 91 THR A CA 1
ATOM 736 C C . THR A 1 91 ? -15.609 -6.758 -1.151 1 64.12 91 THR A C 1
ATOM 738 O O . THR A 1 91 ? -15.461 -6.625 0.065 1 64.12 91 THR A O 1
ATOM 741 N N . ILE A 1 92 ? -16.766 -7.105 -1.495 1 46.97 92 ILE A N 1
ATOM 742 C CA . ILE A 1 92 ? -17.859 -7.941 -1.007 1 46.97 92 ILE A CA 1
ATOM 743 C C . ILE A 1 92 ? -17.297 -9.25 -0.449 1 46.97 92 ILE A C 1
ATOM 745 O O . ILE A 1 92 ? -16.469 -9.906 -1.096 1 46.97 92 ILE A O 1
ATOM 749 N N . LYS A 1 93 ? -17.344 -9.516 0.851 1 46.81 93 LYS A N 1
ATOM 750 C CA . LYS A 1 93 ? -17.359 -10.867 1.396 1 46.81 93 LYS A CA 1
ATOM 751 C C . LYS A 1 93 ? -18.078 -11.836 0.455 1 46.81 93 LYS A C 1
ATOM 753 O O . LYS A 1 93 ? -19.25 -11.625 0.118 1 46.81 93 LYS A O 1
ATOM 758 N N . TYR A 1 94 ? -17.453 -12.211 -0.515 1 36.22 94 TYR A N 1
ATOM 759 C CA . TYR A 1 94 ? -18.109 -13.391 -1.067 1 36.22 94 TYR A CA 1
ATOM 760 C C . TYR A 1 94 ? -18.438 -14.398 0.031 1 36.22 94 TYR A C 1
ATOM 762 O O . TYR A 1 94 ? -18.797 -15.539 -0.253 1 36.22 94 TYR A O 1
ATOM 770 N N . LYS A 1 95 ? -18.406 -14.039 1.293 1 36.22 95 LYS A N 1
ATOM 771 C CA . LYS A 1 95 ? -18.922 -15.094 2.158 1 36.22 95 LYS A CA 1
ATOM 772 C C . LYS A 1 95 ? -20.344 -15.477 1.77 1 36.22 95 LYS A C 1
ATOM 774 O O . LYS A 1 95 ? -20.844 -16.531 2.18 1 36.22 95 LYS A O 1
ATOM 779 N N . LYS A 1 96 ? -21.266 -14.641 1.767 1 35.84 96 LYS A N 1
ATOM 780 C CA . LYS A 1 96 ? -22.562 -15.172 2.178 1 35.84 96 LYS A CA 1
ATOM 781 C C . LYS A 1 96 ? -22.906 -16.453 1.417 1 35.84 96 LYS A C 1
ATOM 783 O O . LYS A 1 96 ? -23.875 -17.125 1.732 1 35.84 96 LYS A O 1
ATOM 788 N N . GLN A 1 97 ? -22.562 -16.656 0.241 1 33.72 97 GLN A N 1
ATOM 789 C CA . GLN A 1 97 ? -23.281 -17.844 -0.204 1 33.72 97 GLN A CA 1
ATOM 790 C C . GLN A 1 97 ? -22.656 -19.109 0.389 1 33.72 97 GLN A C 1
ATOM 792 O O . GLN A 1 97 ? -23.109 -20.219 0.105 1 33.72 97 GLN A O 1
ATOM 797 N N . LEU A 1 98 ? -21.422 -19.109 0.775 1 34.91 98 LEU A N 1
ATOM 798 C CA . LEU A 1 98 ? -21.25 -20.469 1.269 1 34.91 98 LEU A CA 1
ATOM 799 C C . LEU A 1 98 ? -22.078 -20.703 2.527 1 34.91 98 LEU A C 1
ATOM 801 O O . LEU A 1 98 ? -21.891 -20.016 3.533 1 34.91 98 LEU A O 1
ATOM 805 N N . ASN A 1 99 ? -23.406 -21 2.443 1 30.09 99 ASN A N 1
ATOM 806 C CA . ASN A 1 99 ? -24.453 -21.641 3.23 1 30.09 99 ASN A CA 1
ATOM 807 C C . ASN A 1 99 ? -23.891 -22.688 4.191 1 30.09 99 ASN A C 1
ATOM 809 O O . ASN A 1 99 ? -22.906 -23.359 3.869 1 30.09 99 ASN A O 1
ATOM 813 N N . GLU A 1 100 ? -24.172 -22.641 5.539 1 31.48 100 GLU A N 1
ATOM 814 C CA . GLU A 1 100 ? -24.656 -23.609 6.527 1 31.48 100 GLU A CA 1
ATOM 815 C C . GLU A 1 100 ? -25.531 -24.688 5.879 1 31.48 100 GLU A C 1
ATOM 817 O O . GLU A 1 100 ? -26.641 -24.391 5.418 1 31.48 100 GLU A O 1
ATOM 822 N N . GLU A 1 101 ? -25.203 -25.391 4.898 1 25.89 101 GLU A N 1
ATOM 823 C CA . GLU A 1 101 ? -25.953 -26.641 4.91 1 25.89 101 GLU A CA 1
ATOM 824 C C . GLU A 1 101 ? -25.875 -27.312 6.277 1 25.89 101 GLU A C 1
ATOM 826 O O . GLU A 1 101 ? -24.797 -27.516 6.812 1 25.89 101 GLU A O 1
ATOM 831 N N . ARG A 1 102 ? -26.922 -27.125 7.105 1 31.2 102 ARG A N 1
ATOM 832 C CA . ARG A 1 102 ? -27.547 -27.953 8.133 1 31.2 102 ARG A CA 1
ATOM 833 C C . ARG A 1 102 ? -27.484 -29.422 7.766 1 31.2 102 ARG A C 1
ATOM 835 O O . ARG A 1 102 ? -28.266 -29.906 6.938 1 31.2 102 ARG A O 1
ATOM 842 N N . TRP A 1 103 ? -26.578 -30.281 7.355 1 24.28 103 TRP A N 1
ATOM 843 C CA . TRP A 1 103 ? -26.953 -31.562 7.93 1 24.28 103 TRP A CA 1
ATOM 844 C C . TRP A 1 103 ? -26.688 -31.594 9.43 1 24.28 103 TRP A C 1
ATOM 846 O O . TRP A 1 103 ? -25.828 -30.844 9.93 1 24.28 103 TRP A O 1
ATOM 856 N N . MET B 1 1 ? 5.848 -15.43 -15.594 1 66.62 1 MET B N 1
ATOM 857 C CA . MET B 1 1 ? 4.484 -15.867 -15.289 1 66.62 1 MET B CA 1
ATOM 858 C C . MET B 1 1 ? 3.49 -14.727 -15.516 1 66.62 1 MET B C 1
ATOM 860 O O . MET B 1 1 ? 3.715 -13.602 -15.07 1 66.62 1 MET B O 1
ATOM 864 N N . ASP B 1 2 ? 2.555 -15.016 -16.391 1 83.5 2 ASP B N 1
ATOM 865 C CA . ASP B 1 2 ? 1.6 -13.945 -16.641 1 83.5 2 ASP B CA 1
ATOM 866 C C . ASP B 1 2 ? 0.596 -13.828 -15.492 1 83.5 2 ASP B C 1
ATOM 868 O O . ASP B 1 2 ? 0.561 -14.688 -14.602 1 83.5 2 ASP B O 1
ATOM 872 N N . THR B 1 3 ? -0.078 -12.75 -15.391 1 86.25 3 THR B N 1
ATOM 873 C CA . THR B 1 3 ? -0.941 -12.422 -14.258 1 86.25 3 THR B CA 1
ATOM 874 C C . THR B 1 3 ? -2.041 -13.469 -14.102 1 86.25 3 THR B C 1
ATOM 876 O O . THR B 1 3 ? -2.385 -13.852 -12.984 1 86.25 3 THR B O 1
ATOM 879 N N . LYS B 1 4 ? -2.518 -13.969 -15.164 1 88.81 4 LYS B N 1
ATOM 880 C CA . LYS B 1 4 ? -3.57 -14.977 -15.094 1 88.81 4 LYS B CA 1
ATOM 881 C C . LYS B 1 4 ? -3.059 -16.266 -14.445 1 88.81 4 LYS B C 1
ATOM 883 O O . LYS B 1 4 ? -3.73 -16.828 -13.586 1 88.81 4 LYS B O 1
ATOM 888 N N . GLU B 1 5 ? -1.93 -16.672 -14.922 1 93.38 5 GLU B N 1
ATOM 889 C CA . GLU B 1 5 ? -1.317 -17.875 -14.352 1 93.38 5 GLU B CA 1
ATOM 890 C C . GLU B 1 5 ? -1.021 -17.688 -12.867 1 93.38 5 GLU B C 1
ATOM 892 O O . GLU B 1 5 ? -1.188 -18.625 -12.07 1 93.38 5 GLU B O 1
ATOM 897 N N . LEU B 1 6 ? -0.592 -16.5 -12.555 1 94.88 6 LEU B N 1
ATOM 898 C CA . LEU B 1 6 ? -0.298 -16.188 -11.156 1 94.88 6 LEU B CA 1
ATOM 899 C C . LEU B 1 6 ? -1.55 -16.312 -10.297 1 94.88 6 LEU B C 1
ATOM 901 O O . LEU B 1 6 ? -1.527 -16.984 -9.25 1 94.88 6 LEU B O 1
ATOM 905 N N . VAL B 1 7 ? -2.602 -15.758 -10.727 1 95.44 7 VAL B N 1
ATOM 906 C CA . VAL B 1 7 ? -3.836 -15.734 -9.953 1 95.44 7 VAL B CA 1
ATOM 907 C C . VAL B 1 7 ? -4.383 -17.156 -9.812 1 95.44 7 VAL B C 1
ATOM 909 O O . VAL B 1 7 ? -4.859 -17.547 -8.734 1 95.44 7 VAL B O 1
ATOM 912 N N . GLN B 1 8 ? -4.297 -17.922 -10.844 1 95.88 8 GLN B N 1
ATOM 913 C CA . GLN B 1 8 ? -4.738 -19.312 -10.781 1 95.88 8 GLN B CA 1
ATOM 914 C C . GLN B 1 8 ? -3.922 -20.109 -9.766 1 95.88 8 GLN B C 1
ATOM 916 O O . GLN B 1 8 ? -4.48 -20.859 -8.969 1 95.88 8 GLN B O 1
ATOM 921 N N . TRP B 1 9 ? -2.613 -19.938 -9.914 1 97.5 9 TRP B N 1
ATOM 922 C CA . TRP B 1 9 ? -1.701 -20.609 -8.992 1 97.5 9 TRP B CA 1
ATOM 923 C C . TRP B 1 9 ? -1.994 -20.203 -7.551 1 97.5 9 TRP B C 1
ATOM 925 O O . TRP B 1 9 ? -2.131 -21.062 -6.676 1 97.5 9 TRP B O 1
ATOM 935 N N . LEU B 1 10 ? -2.178 -18.938 -7.324 1 97.5 10 LEU B N 1
ATOM 936 C CA . LEU B 1 10 ? -2.434 -18.422 -5.98 1 97.5 10 LEU B CA 1
ATOM 937 C C . LEU B 1 10 ? -3.803 -18.875 -5.484 1 97.5 10 LEU B C 1
ATOM 939 O O . LEU B 1 10 ? -3.967 -19.188 -4.301 1 97.5 10 LEU B O 1
ATOM 943 N N . SER B 1 11 ? -4.789 -18.922 -6.305 1 96.88 11 SER B N 1
ATOM 944 C CA . SER B 1 11 ? -6.117 -19.391 -5.93 1 96.88 11 SER B CA 1
ATOM 945 C C . SER B 1 11 ? -6.066 -20.828 -5.406 1 96.88 11 SER B C 1
ATOM 947 O O . SER B 1 11 ? -6.699 -21.156 -4.398 1 96.88 11 SER B O 1
ATOM 949 N N . LYS B 1 12 ? -5.336 -21.625 -6.059 1 97.88 12 LYS B N 1
ATOM 950 C CA . LYS B 1 12 ? -5.156 -23 -5.621 1 97.88 12 LYS B CA 1
ATOM 951 C C . LYS B 1 12 ? -4.492 -23.062 -4.25 1 97.88 12 LYS B C 1
ATOM 953 O O . LYS B 1 12 ? -4.906 -23.844 -3.385 1 97.88 12 LYS B O 1
ATOM 958 N N . LEU B 1 13 ? -3.447 -22.281 -4.094 1 98.38 13 LEU B N 1
ATOM 959 C CA . LEU B 1 13 ? -2.732 -22.266 -2.822 1 98.38 13 LEU B CA 1
ATOM 960 C C . LEU B 1 13 ? -3.65 -21.797 -1.693 1 98.38 13 LEU B C 1
ATOM 962 O O . LEU B 1 13 ? -3.594 -22.328 -0.584 1 98.38 13 LEU B O 1
ATOM 966 N N . ILE B 1 14 ? -4.516 -20.812 -2 1 97.38 14 ILE B N 1
ATOM 967 C CA . ILE B 1 14 ? -5.441 -20.266 -1.009 1 97.38 14 ILE B CA 1
ATOM 968 C C . ILE B 1 14 ? -6.473 -21.328 -0.63 1 97.38 14 ILE B C 1
ATOM 970 O O . ILE B 1 14 ? -6.727 -21.562 0.554 1 97.38 14 ILE B O 1
ATOM 974 N N . GLN B 1 15 ? -6.988 -21.938 -1.562 1 97.19 15 GLN B N 1
ATOM 975 C CA . GLN B 1 15 ? -8.016 -22.953 -1.344 1 97.19 15 GLN B CA 1
ATOM 976 C C . GLN B 1 15 ? -7.469 -24.125 -0.528 1 97.19 15 GLN B C 1
ATOM 978 O O . GLN B 1 15 ? -8.172 -24.672 0.321 1 97.19 15 GLN B O 1
ATOM 983 N N . SER B 1 16 ? -6.277 -24.422 -0.771 1 97.94 16 SER B N 1
ATOM 984 C CA . SER B 1 16 ? -5.68 -25.562 -0.099 1 97.94 16 SER B CA 1
ATOM 985 C C . SER B 1 16 ? -4.953 -25.141 1.173 1 97.94 16 SER B C 1
ATOM 987 O O . SER B 1 16 ? -4.289 -25.969 1.813 1 97.94 16 SER B O 1
ATOM 989 N N . ASN B 1 17 ? -4.945 -23.859 1.454 1 97.56 17 ASN B N 1
ATOM 990 C CA . ASN B 1 17 ? -4.312 -23.297 2.643 1 97.56 17 ASN B CA 1
ATOM 991 C C . ASN B 1 17 ? -2.803 -23.516 2.629 1 97.56 17 ASN B C 1
ATOM 993 O O . ASN B 1 17 ? -2.219 -23.906 3.643 1 97.56 17 ASN B O 1
ATOM 997 N N . GLN B 1 18 ? -2.219 -23.438 1.523 1 98.44 18 GLN B N 1
ATOM 998 C CA . GLN B 1 18 ? -0.781 -23.609 1.354 1 98.44 18 GLN B CA 1
ATOM 999 C C . GLN B 1 18 ? -0.121 -22.328 0.864 1 98.44 18 GLN B C 1
ATOM 1001 O O . GLN B 1 18 ? 0.732 -22.359 -0.025 1 98.44 18 GLN B O 1
ATOM 1006 N N . LEU B 1 19 ? -0.678 -21.234 1.324 1 97.88 19 LEU B N 1
ATOM 1007 C CA . LEU B 1 19 ? -0.188 -19.938 0.865 1 97.88 19 LEU B CA 1
ATOM 1008 C C . LEU B 1 19 ? 1.274 -19.75 1.249 1 97.88 19 LEU B C 1
ATOM 1010 O O . LEU B 1 19 ? 1.986 -18.953 0.619 1 97.88 19 LEU B O 1
ATOM 1014 N N . VAL B 1 20 ? 1.813 -20.484 2.242 1 98 20 VAL B N 1
ATOM 1015 C CA . VAL B 1 20 ? 3.207 -20.422 2.67 1 98 20 VAL B CA 1
ATOM 1016 C C . VAL B 1 20 ? 4.125 -20.719 1.481 1 98 20 VAL B C 1
ATOM 1018 O O . VAL B 1 20 ? 5.23 -20.172 1.398 1 98 20 VAL B O 1
ATOM 1021 N N . LYS B 1 21 ? 3.658 -21.484 0.576 1 98.31 21 LYS B N 1
ATOM 1022 C CA . LYS B 1 21 ? 4.449 -21.828 -0.603 1 98.31 21 LYS B CA 1
ATOM 1023 C C . LYS B 1 21 ? 4.715 -20.594 -1.463 1 98.31 21 LYS B C 1
ATOM 1025 O O . LYS B 1 21 ? 5.789 -20.469 -2.057 1 98.31 21 LYS B O 1
ATOM 1030 N N . PHE B 1 22 ? 3.791 -19.719 -1.605 1 98.5 22 PHE B N 1
ATOM 1031 C CA . PHE B 1 22 ? 4.004 -18.453 -2.297 1 98.5 22 PHE B CA 1
ATOM 1032 C C . PHE B 1 22 ? 5.129 -17.672 -1.645 1 98.5 22 PHE B C 1
ATOM 1034 O O . PHE B 1 22 ? 6.02 -17.156 -2.332 1 98.5 22 PHE B O 1
ATOM 1041 N N . TYR B 1 23 ? 5.16 -17.625 -0.299 1 98 23 TYR B N 1
ATOM 1042 C CA . TYR B 1 23 ? 6.113 -16.812 0.435 1 98 23 TYR B CA 1
ATOM 1043 C C . TYR B 1 23 ? 7.512 -17.406 0.382 1 98 23 TYR B C 1
ATOM 1045 O O . TYR B 1 23 ? 8.5 -16.719 0.64 1 98 23 TYR B O 1
ATOM 1053 N N . LYS B 1 24 ? 7.543 -18.656 0.079 1 98.06 24 LYS B N 1
ATOM 1054 C CA . LYS B 1 24 ? 8.828 -19.328 -0.076 1 98.06 24 LYS B CA 1
ATOM 1055 C C . LYS B 1 24 ? 9.297 -19.297 -1.528 1 98.06 24 LYS B C 1
ATOM 1057 O O . LYS B 1 24 ? 10.453 -19.594 -1.82 1 98.06 24 LYS B O 1
ATOM 1062 N N . HIS B 1 25 ? 8.453 -19.016 -2.404 1 97.88 25 HIS B N 1
ATOM 1063 C CA . HIS B 1 25 ? 8.758 -19.031 -3.83 1 97.88 25 HIS B CA 1
ATOM 1064 C C . HIS B 1 25 ? 9.656 -17.859 -4.215 1 97.88 25 HIS B C 1
ATOM 1066 O O . HIS B 1 25 ? 9.508 -16.75 -3.686 1 97.88 25 HIS B O 1
ATOM 1072 N N . PRO B 1 26 ? 10.539 -18.016 -5.152 1 97.69 26 PRO B N 1
ATOM 1073 C CA . PRO B 1 26 ? 11.492 -16.969 -5.551 1 97.69 26 PRO B CA 1
ATOM 1074 C C . PRO B 1 26 ? 10.805 -15.703 -6.055 1 97.69 26 PRO B C 1
ATOM 1076 O O . PRO B 1 26 ? 11.312 -14.602 -5.863 1 97.69 26 PRO B O 1
ATOM 1079 N N . VAL B 1 27 ? 9.625 -15.797 -6.695 1 97.19 27 VAL B N 1
ATOM 1080 C CA . VAL B 1 27 ? 8.953 -14.633 -7.262 1 97.19 27 VAL B CA 1
ATOM 1081 C C . VAL B 1 27 ? 8.617 -13.633 -6.156 1 97.19 27 VAL B C 1
ATOM 1083 O O . VAL B 1 27 ? 8.781 -12.422 -6.332 1 97.19 27 VAL B O 1
ATOM 1086 N N . TRP B 1 28 ? 8.203 -14.133 -5.047 1 98.06 28 TRP B N 1
ATOM 1087 C CA . TRP B 1 28 ? 7.945 -13.258 -3.904 1 98.06 28 TRP B CA 1
ATOM 1088 C C . TRP B 1 28 ? 9.25 -12.734 -3.316 1 98.06 28 TRP B C 1
ATOM 1090 O O . TRP B 1 28 ? 9.375 -11.539 -3.031 1 98.06 28 TRP B O 1
ATOM 1100 N N . ARG B 1 29 ? 10.203 -13.586 -3.084 1 97.94 29 ARG B N 1
ATOM 1101 C CA . ARG B 1 29 ? 11.477 -13.203 -2.479 1 97.94 29 ARG B CA 1
ATOM 1102 C C . ARG B 1 29 ? 12.148 -12.086 -3.27 1 97.94 29 ARG B C 1
ATOM 1104 O O . ARG B 1 29 ? 12.711 -11.156 -2.688 1 97.94 29 ARG B O 1
ATOM 1111 N N . GLU B 1 30 ? 12.039 -12.227 -4.535 1 98.12 30 GLU B N 1
ATOM 1112 C CA . GLU B 1 30 ? 12.617 -11.203 -5.402 1 98.12 30 GLU B CA 1
ATOM 1113 C C . GLU B 1 30 ? 11.867 -9.883 -5.277 1 98.12 30 GLU B C 1
ATOM 1115 O O . GLU B 1 30 ? 12.484 -8.82 -5.188 1 98.12 30 GLU B O 1
ATOM 1120 N N . LEU B 1 31 ? 10.547 -9.945 -5.348 1 98.06 31 LEU B N 1
ATOM 1121 C CA . LEU B 1 31 ? 9.758 -8.734 -5.176 1 98.06 31 LEU B CA 1
ATOM 1122 C C . LEU B 1 31 ? 10.055 -8.07 -3.836 1 98.06 31 LEU B C 1
ATOM 1124 O O . LEU B 1 31 ? 10.234 -6.852 -3.768 1 98.06 31 LEU B O 1
ATOM 1128 N N . ARG B 1 32 ? 10.062 -8.875 -2.793 1 98.38 32 ARG B N 1
ATOM 1129 C CA . ARG B 1 32 ? 10.344 -8.359 -1.457 1 98.38 32 ARG B CA 1
ATOM 1130 C C . ARG B 1 32 ? 11.688 -7.645 -1.418 1 98.38 32 ARG B C 1
ATOM 1132 O O . ARG B 1 32 ? 11.797 -6.539 -0.888 1 98.38 32 ARG B O 1
ATOM 1139 N N . ALA B 1 33 ? 12.703 -8.227 -1.96 1 98.56 33 ALA B N 1
ATOM 1140 C CA . ALA B 1 33 ? 14.031 -7.629 -1.982 1 98.56 33 ALA B CA 1
ATOM 1141 C C . ALA B 1 33 ? 14.031 -6.301 -2.732 1 98.56 33 ALA B C 1
ATOM 1143 O O . ALA B 1 33 ? 14.633 -5.324 -2.279 1 98.56 33 ALA B O 1
ATOM 1144 N N . THR B 1 34 ? 13.391 -6.273 -3.854 1 98.44 34 THR B N 1
ATOM 1145 C CA . THR B 1 34 ? 13.297 -5.062 -4.66 1 98.44 34 THR B CA 1
ATOM 1146 C C . THR B 1 34 ? 12.609 -3.947 -3.877 1 98.44 34 THR B C 1
ATOM 1148 O O . THR B 1 34 ? 13.078 -2.809 -3.867 1 98.44 34 THR B O 1
ATOM 1151 N N . CYS B 1 35 ?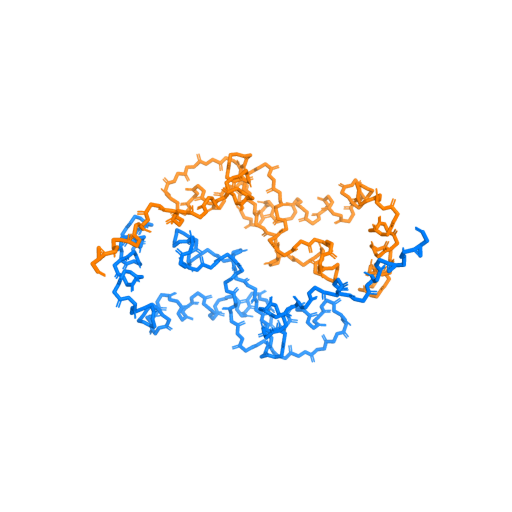 11.516 -4.266 -3.256 1 98.62 35 CYS B N 1
ATOM 1152 C CA . CYS B 1 35 ? 10.773 -3.27 -2.488 1 98.62 35 CYS B CA 1
ATOM 1153 C C . CYS B 1 35 ? 11.602 -2.766 -1.311 1 98.62 35 CYS B C 1
ATOM 1155 O O . CYS B 1 35 ? 11.602 -1.57 -1.014 1 98.62 35 CYS B O 1
ATOM 1157 N N . LEU B 1 36 ? 12.266 -3.656 -0.604 1 98.62 36 LEU B N 1
ATOM 1158 C CA . LEU B 1 36 ? 13.148 -3.244 0.487 1 98.62 36 LEU B CA 1
ATOM 1159 C C . LEU B 1 36 ? 14.195 -2.256 -0.003 1 98.62 36 LEU B C 1
ATOM 1161 O O . LEU B 1 36 ? 14.422 -1.216 0.624 1 98.62 36 LEU B O 1
ATOM 1165 N N . GLU B 1 37 ? 14.758 -2.561 -1.12 1 98.25 37 GLU B N 1
ATOM 1166 C CA . GLU B 1 37 ? 15.773 -1.676 -1.69 1 98.25 37 GLU B CA 1
ATOM 1167 C C . GLU B 1 37 ? 15.172 -0.332 -2.09 1 98.25 37 GLU B C 1
ATOM 1169 O O . GLU B 1 37 ? 15.703 0.722 -1.733 1 98.25 37 GLU B O 1
ATOM 1174 N N . GLU B 1 38 ? 14.086 -0.396 -2.826 1 97.38 38 GLU B N 1
ATOM 1175 C CA . GLU B 1 38 ? 13.445 0.822 -3.312 1 97.38 38 GLU B CA 1
ATOM 1176 C C . GLU B 1 38 ? 12.984 1.703 -2.154 1 97.38 38 GLU B C 1
ATOM 1178 O O . GLU B 1 38 ? 12.93 2.928 -2.285 1 97.38 38 GLU B O 1
ATOM 1183 N N . GLN B 1 39 ? 12.672 1.049 -1.017 1 98.06 39 GLN B N 1
ATOM 1184 C CA . GLN B 1 39 ? 12.242 1.787 0.166 1 98.06 39 GLN B CA 1
ATOM 1185 C C . GLN B 1 39 ? 13.391 1.958 1.155 1 98.06 39 GLN B C 1
ATOM 1187 O O . GLN B 1 39 ? 13.164 2.092 2.359 1 98.06 39 GLN B O 1
ATOM 1192 N N . HIS B 1 40 ? 14.57 1.796 0.681 1 98.12 40 HIS B N 1
ATOM 1193 C CA . HIS B 1 40 ? 15.828 2.168 1.315 1 98.12 40 HIS B CA 1
ATOM 1194 C C . HIS B 1 40 ? 16.109 1.298 2.537 1 98.12 40 HIS B C 1
ATOM 1196 O O . HIS B 1 40 ? 16.766 1.741 3.482 1 98.12 40 HIS B O 1
ATOM 1202 N N . ASN B 1 41 ? 15.5 0.19 2.609 1 98.5 41 ASN B N 1
ATOM 1203 C CA . ASN B 1 41 ? 15.695 -0.764 3.695 1 98.5 41 ASN B CA 1
ATOM 1204 C C . ASN B 1 41 ? 15.32 -0.161 5.047 1 98.5 41 ASN B C 1
ATOM 1206 O O . ASN B 1 41 ? 15.898 -0.521 6.074 1 98.5 41 ASN B O 1
ATOM 1210 N N . GLU B 1 42 ? 14.422 0.822 5.016 1 98.31 42 GLU B N 1
ATOM 1211 C CA . GLU B 1 42 ? 13.93 1.491 6.215 1 98.31 42 GLU B CA 1
ATOM 1212 C C . GLU B 1 42 ? 12.445 1.201 6.438 1 98.31 42 GLU B C 1
ATOM 1214 O O . GLU B 1 42 ? 11.672 1.134 5.484 1 98.31 42 GLU B O 1
ATOM 1219 N N . CYS B 1 43 ? 12.125 1.028 7.676 1 98.38 43 CYS B N 1
ATOM 1220 C CA . CYS B 1 43 ? 10.703 0.954 8.008 1 98.38 43 CYS B CA 1
ATOM 1221 C C . CYS B 1 43 ? 9.984 2.24 7.621 1 98.38 43 CYS B C 1
ATOM 1223 O O . CYS B 1 43 ? 10.297 3.312 8.141 1 98.38 43 CYS B O 1
ATOM 1225 N N . GLN B 1 44 ? 9.008 2.1 6.805 1 97.5 44 GLN B N 1
ATOM 1226 C CA . GLN B 1 44 ? 8.336 3.283 6.289 1 97.5 44 GLN B CA 1
ATOM 1227 C C . GLN B 1 44 ? 7.461 3.932 7.359 1 97.5 44 GLN B C 1
ATOM 1229 O O . GLN B 1 44 ? 7.277 5.152 7.363 1 97.5 44 GLN B O 1
ATOM 1234 N N . MET B 1 45 ? 6.973 3.18 8.273 1 95.62 45 MET B N 1
ATOM 1235 C CA . MET B 1 45 ? 6.148 3.727 9.352 1 95.62 45 MET B CA 1
ATOM 1236 C C . MET B 1 45 ? 7.008 4.441 10.383 1 95.62 45 MET B C 1
ATOM 1238 O O . MET B 1 45 ? 6.668 5.539 10.828 1 95.62 45 MET B O 1
ATOM 1242 N N . CYS B 1 46 ? 8.023 3.816 10.766 1 96.69 46 CYS B N 1
ATOM 1243 C CA . CYS B 1 46 ? 8.945 4.488 11.672 1 96.69 46 CYS B CA 1
ATOM 1244 C C . CYS B 1 46 ? 9.508 5.758 11.047 1 96.69 46 CYS B C 1
ATOM 1246 O O . CYS B 1 46 ? 9.562 6.805 11.695 1 96.69 46 CYS B O 1
ATOM 1248 N N . LYS B 1 47 ? 9.891 5.676 9.805 1 95.69 47 LYS B N 1
ATOM 1249 C CA . LYS B 1 47 ? 10.414 6.84 9.094 1 95.69 47 LYS B CA 1
ATOM 1250 C C . LYS B 1 47 ? 9.406 7.984 9.102 1 95.69 47 LYS B C 1
ATOM 1252 O O . LYS B 1 47 ? 9.766 9.141 9.336 1 95.69 47 LYS B O 1
ATOM 1257 N N . ALA B 1 48 ? 8.18 7.621 8.844 1 93 48 ALA B N 1
ATOM 1258 C CA . ALA B 1 48 ? 7.105 8.609 8.805 1 93 48 ALA B CA 1
ATOM 1259 C C . ALA B 1 48 ? 6.941 9.297 10.156 1 93 48 ALA B C 1
ATOM 1261 O O . ALA B 1 48 ? 6.43 10.414 10.242 1 93 48 ALA B O 1
ATOM 1262 N N . ASN B 1 49 ? 7.359 8.648 11.219 1 92 49 ASN B N 1
ATOM 1263 C CA . ASN B 1 49 ? 7.273 9.195 12.57 1 92 49 ASN B CA 1
ATOM 1264 C C . ASN B 1 49 ? 8.594 9.836 12.992 1 92 49 ASN B C 1
ATOM 1266 O O . ASN B 1 49 ? 8.781 10.133 14.172 1 92 49 ASN B O 1
ATOM 1270 N N . GLY B 1 50 ? 9.539 9.922 12.039 1 92.5 50 GLY B N 1
ATOM 1271 C CA . GLY B 1 50 ? 10.812 10.57 12.32 1 92.5 50 GLY B CA 1
ATOM 1272 C C . GLY B 1 50 ? 11.82 9.648 12.977 1 92.5 50 GLY B C 1
ATOM 1273 O O . GLY B 1 50 ? 12.789 10.117 13.578 1 92.5 50 GLY B O 1
ATOM 1274 N N . LEU B 1 51 ? 11.516 8.414 12.945 1 94.38 51 LEU B N 1
ATOM 1275 C CA . LEU B 1 51 ? 12.398 7.414 13.539 1 94.38 51 LEU B CA 1
ATOM 1276 C C . LEU B 1 51 ? 13.109 6.609 12.453 1 94.38 51 LEU B C 1
ATOM 1278 O O . LEU B 1 51 ? 12.695 6.617 11.297 1 94.38 51 LEU B O 1
ATOM 1282 N N . PHE B 1 52 ? 14.242 6.031 12.891 1 95.31 52 PHE B N 1
ATOM 1283 C CA . PHE B 1 52 ? 14.961 5.156 11.969 1 95.31 52 PHE B CA 1
ATOM 1284 C C . PHE B 1 52 ? 14.961 3.719 12.484 1 95.31 52 PHE B C 1
ATOM 1286 O O . PHE B 1 52 ? 15.367 3.457 13.617 1 95.31 52 PHE B O 1
ATOM 1293 N N . GLU B 1 53 ? 14.359 2.889 11.805 1 98.12 53 GLU B N 1
ATOM 1294 C CA . GLU B 1 53 ? 14.375 1.448 12.039 1 98.12 53 GLU B CA 1
ATOM 1295 C C . GLU B 1 53 ? 14.469 0.676 10.727 1 98.12 53 GLU B C 1
ATOM 1297 O O . GLU B 1 53 ? 13.859 1.066 9.727 1 98.12 53 GLU B O 1
ATOM 1302 N N . ALA B 1 54 ? 15.289 -0.404 10.742 1 98.5 54 ALA B N 1
ATOM 1303 C CA . ALA B 1 54 ? 15.398 -1.229 9.539 1 98.5 54 ALA B CA 1
ATOM 1304 C C . ALA B 1 54 ? 14.086 -1.968 9.266 1 98.5 54 ALA B C 1
ATOM 1306 O O . ALA B 1 54 ? 13.43 -2.443 10.188 1 98.5 54 ALA B O 1
ATOM 1307 N N . ALA B 1 55 ? 13.68 -1.979 7.984 1 98.62 55 ALA B N 1
ATOM 1308 C CA . ALA B 1 55 ? 12.555 -2.811 7.574 1 98.62 55 ALA B CA 1
ATOM 1309 C C . ALA B 1 55 ? 12.953 -4.285 7.523 1 98.62 55 ALA B C 1
ATOM 1311 O O . ALA B 1 55 ? 14.039 -4.625 7.047 1 98.62 55 ALA B O 1
ATOM 1312 N N . THR B 1 56 ? 12.094 -5.129 8.047 1 97.44 56 THR B N 1
ATOM 1313 C CA . THR B 1 56 ? 12.375 -6.559 8.039 1 97.44 56 THR B CA 1
ATOM 1314 C C . THR B 1 56 ? 11.242 -7.324 7.359 1 97.44 56 THR B C 1
ATOM 1316 O O . THR B 1 56 ? 11.359 -8.523 7.105 1 97.44 56 THR B O 1
ATOM 1319 N N . VAL B 1 57 ? 10.164 -6.621 7.031 1 97.81 57 VAL B N 1
ATOM 1320 C CA . VAL B 1 57 ? 8.969 -7.258 6.488 1 97.81 57 VAL B CA 1
ATOM 1321 C C . VAL B 1 57 ? 8.492 -6.496 5.254 1 97.81 57 VAL B C 1
ATOM 1323 O O . VAL B 1 57 ? 8.484 -5.262 5.246 1 97.81 57 VAL B O 1
ATOM 1326 N N . GLY B 1 58 ? 8.281 -7.148 4.176 1 98.31 58 GLY B N 1
ATOM 1327 C CA . GLY B 1 58 ? 7.449 -6.637 3.098 1 98.31 58 GLY B CA 1
ATOM 1328 C C . GLY B 1 58 ? 5.977 -6.945 3.281 1 98.31 58 GLY B C 1
ATOM 1329 O O . GLY B 1 58 ? 5.527 -8.055 2.996 1 98.31 58 GLY B O 1
ATOM 1330 N N . HIS B 1 59 ? 5.234 -6.031 3.754 1 97.81 59 HIS B N 1
ATOM 1331 C CA . HIS B 1 59 ? 3.828 -6.211 4.09 1 97.81 59 HIS B CA 1
ATOM 1332 C C . HIS B 1 59 ? 2.934 -5.938 2.887 1 97.81 59 HIS B C 1
ATOM 1334 O O . HIS B 1 59 ? 2.988 -4.852 2.303 1 97.81 59 HIS B O 1
ATOM 1340 N N . HIS B 1 60 ? 2.24 -6.953 2.465 1 97.5 60 HIS B N 1
ATOM 1341 C CA . HIS B 1 60 ? 1.151 -6.715 1.523 1 97.5 60 HIS B CA 1
ATOM 1342 C C . HIS B 1 60 ? 0.015 -5.938 2.18 1 97.5 60 HIS B C 1
ATOM 1344 O O . HIS B 1 60 ? -0.72 -6.484 3.006 1 97.5 60 HIS B O 1
ATOM 1350 N N . VAL B 1 61 ? -0.231 -4.75 1.787 1 94.88 61 VAL B N 1
ATOM 1351 C CA . VAL B 1 61 ? -1.264 -3.959 2.449 1 94.88 61 VAL B CA 1
ATOM 1352 C C . VAL B 1 61 ? -2.645 -4.477 2.049 1 94.88 61 VAL B C 1
ATOM 1354 O O . VAL B 1 61 ? -3.547 -4.566 2.887 1 94.88 61 VAL B O 1
ATOM 1357 N N . LEU B 1 62 ? -2.898 -4.691 0.746 1 93.94 62 LEU B N 1
ATOM 1358 C CA . LEU B 1 62 ? -4.02 -5.523 0.323 1 93.94 62 LEU B CA 1
ATOM 1359 C C . LEU B 1 62 ? -3.629 -6.996 0.3 1 93.94 62 LEU B C 1
ATOM 1361 O O . LEU B 1 62 ? -2.756 -7.398 -0.472 1 93.94 62 LEU B O 1
ATOM 1365 N N . T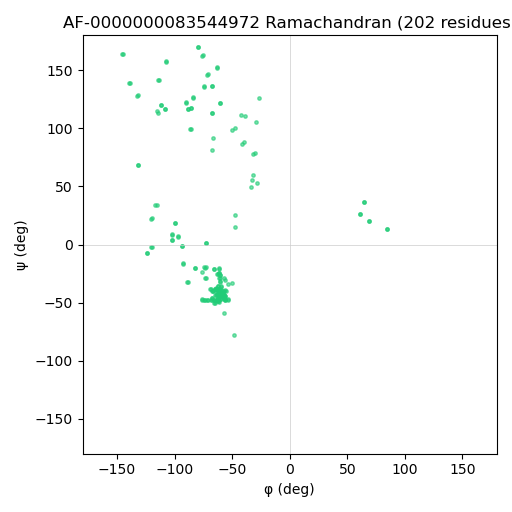HR B 1 63 ? -4.262 -7.77 1.098 1 95.31 63 THR B N 1
ATOM 1366 C CA . THR B 1 63 ? -3.801 -9.125 1.378 1 95.31 63 THR B CA 1
ATOM 1367 C C . THR B 1 63 ? -3.832 -9.977 0.114 1 95.31 63 THR B C 1
ATOM 1369 O O . THR B 1 63 ? -4.684 -9.781 -0.754 1 95.31 63 THR B O 1
ATOM 1372 N N . VAL B 1 64 ? -2.961 -10.977 0.072 1 97.12 64 VAL B N 1
ATOM 1373 C CA . VAL B 1 64 ? -2.893 -11.906 -1.048 1 97.12 64 VAL B CA 1
ATOM 1374 C C . VAL B 1 64 ? -4.195 -12.695 -1.146 1 97.12 64 VAL B C 1
ATOM 1376 O O . VAL B 1 64 ? -4.699 -12.945 -2.244 1 97.12 64 VAL B O 1
ATOM 1379 N N . ARG B 1 65 ? -4.785 -13.055 -0.054 1 95.56 65 ARG B N 1
ATOM 1380 C CA . ARG B 1 65 ? -6.008 -13.852 -0.032 1 95.56 65 ARG B CA 1
ATOM 1381 C C . ARG B 1 65 ? -7.16 -13.109 -0.703 1 95.56 65 ARG B C 1
ATOM 1383 O O . ARG B 1 65 ? -7.949 -13.703 -1.438 1 95.56 65 ARG B O 1
ATOM 1390 N N . LYS B 1 66 ? -7.258 -11.852 -0.485 1 93.44 66 LYS B N 1
ATOM 1391 C CA . LYS B 1 66 ? -8.383 -11.078 -1 1 93.44 66 LYS B CA 1
ATOM 1392 C C . LYS B 1 66 ? -8.078 -10.531 -2.391 1 93.44 66 LYS B C 1
ATOM 1394 O O . LYS B 1 66 ? -8.984 -10.383 -3.217 1 93.44 66 LYS B O 1
ATOM 1399 N N . HIS B 1 67 ? -6.832 -10.258 -2.59 1 94.38 67 HIS B N 1
ATOM 1400 C CA . HIS B 1 67 ? -6.418 -9.672 -3.859 1 94.38 67 HIS B CA 1
ATOM 1401 C C . HIS B 1 67 ? -5.215 -10.406 -4.441 1 94.38 67 HIS B C 1
ATOM 1403 O O . HIS B 1 67 ? -4.145 -9.82 -4.605 1 94.38 67 HIS B O 1
ATOM 1409 N N . PRO B 1 68 ? -5.445 -11.633 -4.855 1 96.12 68 PRO B N 1
ATOM 1410 C CA . PRO B 1 68 ? -4.312 -12.391 -5.391 1 96.12 68 PRO B CA 1
ATOM 1411 C C . PRO B 1 68 ? -3.709 -11.758 -6.637 1 96.12 68 PRO B C 1
ATOM 1413 O O . PRO B 1 68 ? -2.512 -11.914 -6.895 1 96.12 68 PRO B O 1
ATOM 1416 N N . GLU B 1 69 ? -4.488 -10.969 -7.395 1 94.31 69 GLU B N 1
ATOM 1417 C CA . GLU B 1 69 ? -3.982 -10.312 -8.602 1 94.31 69 GLU B CA 1
ATOM 1418 C C . GLU B 1 69 ? -2.916 -9.273 -8.258 1 94.31 69 GLU B C 1
ATOM 1420 O O . GLU B 1 69 ? -2.078 -8.938 -9.094 1 94.31 69 GLU B O 1
ATOM 1425 N N . LEU B 1 70 ? -2.885 -8.797 -7.035 1 96.31 70 LEU B N 1
ATOM 1426 C CA . LEU B 1 70 ? -1.964 -7.742 -6.637 1 96.31 70 LEU B CA 1
ATOM 1427 C C . LEU B 1 70 ? -0.782 -8.312 -5.859 1 96.31 70 LEU B C 1
ATOM 1429 O O . LEU B 1 70 ? 0.047 -7.562 -5.34 1 96.31 70 LEU B O 1
ATOM 1433 N N . ALA B 1 71 ? -0.623 -9.594 -5.785 1 97.81 71 ALA B N 1
ATOM 1434 C CA . ALA B 1 71 ? 0.374 -10.266 -4.953 1 97.81 71 ALA B CA 1
ATOM 1435 C C . ALA B 1 71 ? 1.788 -9.844 -5.348 1 97.81 71 ALA B C 1
ATOM 1437 O O . ALA B 1 71 ? 2.686 -9.797 -4.504 1 97.81 71 ALA B O 1
ATOM 1438 N N . LEU B 1 72 ? 1.982 -9.438 -6.59 1 97.56 72 LEU B N 1
ATOM 1439 C CA . LEU B 1 72 ? 3.326 -9.102 -7.047 1 97.56 72 LEU B CA 1
ATOM 1440 C C . LEU B 1 72 ? 3.395 -7.652 -7.516 1 97.56 72 LEU B C 1
ATOM 1442 O O . LEU B 1 72 ? 4.254 -7.293 -8.32 1 97.56 72 LEU B O 1
ATOM 1446 N N . THR B 1 73 ? 2.479 -6.859 -7.047 1 96.44 73 THR B N 1
ATOM 1447 C CA . THR B 1 73 ? 2.439 -5.434 -7.352 1 96.44 73 THR B CA 1
ATOM 1448 C C . THR B 1 73 ? 3.242 -4.641 -6.328 1 96.44 73 THR B C 1
ATOM 1450 O O . THR B 1 73 ? 2.889 -4.602 -5.148 1 96.44 73 THR B O 1
ATOM 1453 N N . LYS B 1 74 ? 4.242 -3.887 -6.742 1 96.94 74 LYS B N 1
ATOM 1454 C CA . LYS B 1 74 ? 5.168 -3.189 -5.855 1 96.94 74 LYS B CA 1
ATOM 1455 C C . LYS B 1 74 ? 4.434 -2.184 -4.977 1 96.94 74 LYS B C 1
ATOM 1457 O O . LYS B 1 74 ? 4.723 -2.068 -3.783 1 96.94 74 LYS B O 1
ATOM 1462 N N . SER B 1 75 ? 3.518 -1.486 -5.559 1 97.06 75 SER B N 1
ATOM 1463 C CA . SER B 1 75 ? 2.828 -0.422 -4.836 1 97.06 75 SER B CA 1
ATOM 1464 C C . SER B 1 75 ? 1.854 -0.991 -3.811 1 97.06 75 SER B C 1
ATOM 1466 O O . SER B 1 75 ? 1.211 -0.24 -3.074 1 97.06 75 SER B O 1
ATOM 1468 N N . ASN B 1 76 ? 1.813 -2.312 -3.727 1 97.5 76 ASN B N 1
ATOM 1469 C CA . ASN B 1 76 ? 1.025 -2.982 -2.697 1 97.5 76 ASN B CA 1
ATOM 1470 C C . ASN B 1 76 ? 1.902 -3.48 -1.553 1 97.5 76 ASN B C 1
ATOM 1472 O O . ASN B 1 76 ? 1.428 -4.188 -0.663 1 97.5 76 ASN B O 1
ATOM 1476 N N . ILE B 1 77 ? 3.18 -3.16 -1.624 1 98.5 77 ILE B N 1
ATOM 1477 C CA . ILE B 1 77 ? 4.109 -3.639 -0.607 1 98.5 77 ILE B CA 1
ATOM 1478 C C . ILE B 1 77 ? 4.613 -2.463 0.227 1 98.5 77 ILE B C 1
ATOM 1480 O O . ILE B 1 77 ? 5.148 -1.493 -0.316 1 98.5 77 ILE B O 1
ATOM 1484 N N . LEU B 1 78 ? 4.387 -2.488 1.47 1 98.5 78 LEU B N 1
ATOM 1485 C CA . LEU B 1 78 ? 4.922 -1.554 2.451 1 98.5 78 LEU B CA 1
ATOM 1486 C C . LEU B 1 78 ? 5.984 -2.223 3.316 1 98.5 78 LEU B C 1
ATOM 1488 O O . LEU B 1 78 ? 5.699 -3.195 4.02 1 98.5 78 LEU B O 1
ATOM 1492 N N . CYS B 1 79 ? 7.18 -1.772 3.25 1 98.75 79 CYS B N 1
ATOM 1493 C CA . CYS B 1 79 ? 8.25 -2.365 4.047 1 98.75 79 CYS B CA 1
ATOM 1494 C C . CYS B 1 79 ? 8.273 -1.776 5.453 1 98.75 79 CYS B C 1
ATOM 1496 O O . CYS B 1 79 ? 8.352 -0.559 5.617 1 98.75 79 CYS B O 1
ATOM 1498 N N . VAL B 1 80 ? 8.227 -2.646 6.488 1 98.31 80 VAL B N 1
ATOM 1499 C CA . VAL B 1 80 ? 8.133 -2.184 7.867 1 98.31 80 VAL B CA 1
ATOM 1500 C C . VAL B 1 80 ? 8.93 -3.115 8.781 1 98.31 80 VAL B C 1
ATOM 1502 O O . VAL B 1 80 ? 9.367 -4.184 8.359 1 98.31 80 VAL B O 1
ATOM 1505 N N . CYS B 1 81 ? 9.164 -2.625 9.922 1 98.31 81 CYS B N 1
ATOM 1506 C CA . CYS B 1 81 ? 9.797 -3.457 10.945 1 98.31 81 CYS B CA 1
ATOM 1507 C C . CYS B 1 81 ? 8.773 -4.379 11.602 1 98.31 81 CYS B C 1
ATOM 1509 O O . CYS B 1 81 ? 7.574 -4.258 11.359 1 98.31 81 CYS B O 1
ATOM 1511 N N . GLY B 1 82 ? 9.289 -5.328 12.398 1 97 82 GLY B N 1
ATOM 1512 C CA . GLY B 1 82 ? 8.406 -6.277 13.062 1 97 82 GLY B CA 1
ATOM 1513 C C . GLY B 1 82 ? 7.359 -5.609 13.93 1 97 82 GLY B C 1
ATOM 1514 O O . GLY B 1 82 ? 6.195 -6.016 13.938 1 97 82 GLY B O 1
ATOM 1515 N N . GLU B 1 83 ? 7.703 -4.613 14.711 1 95.88 83 GLU B N 1
ATOM 1516 C CA . GLU B 1 83 ? 6.789 -3.908 15.602 1 95.88 83 GLU B CA 1
ATOM 1517 C C . GLU B 1 83 ? 5.695 -3.193 14.812 1 95.88 83 GLU B C 1
ATOM 1519 O O . GLU B 1 83 ? 4.512 -3.299 15.148 1 95.88 83 GLU B O 1
ATOM 1524 N N . CYS B 1 84 ? 6.047 -2.498 13.797 1 95.69 84 CYS B N 1
ATOM 1525 C CA . CYS B 1 84 ? 5.074 -1.782 12.977 1 95.69 84 CYS B CA 1
ATOM 1526 C C . CYS B 1 84 ? 4.176 -2.756 12.227 1 95.69 84 CYS B C 1
ATOM 1528 O O . CYS B 1 84 ? 2.986 -2.49 12.039 1 95.69 84 CYS B O 1
ATOM 1530 N N . HIS B 1 85 ? 4.742 -3.818 11.727 1 95.69 85 HIS B N 1
ATOM 1531 C CA . HIS B 1 85 ? 3.93 -4.852 11.094 1 95.69 85 HIS B CA 1
ATOM 1532 C C . HIS B 1 85 ? 2.82 -5.324 12.023 1 95.69 85 HIS B C 1
ATOM 1534 O O . HIS B 1 85 ? 1.664 -5.441 11.609 1 95.69 85 HIS B O 1
ATOM 1540 N N . TYR B 1 86 ? 3.154 -5.609 13.266 1 93.19 86 TYR B N 1
ATOM 1541 C CA . TYR B 1 86 ? 2.182 -6.016 14.273 1 93.19 86 TYR B CA 1
ATOM 1542 C C . TYR B 1 86 ? 1.114 -4.941 14.469 1 93.19 86 TYR B C 1
ATOM 1544 O O . TYR B 1 86 ? -0.077 -5.25 14.547 1 93.19 86 TYR B O 1
ATOM 1552 N N . GLN B 1 87 ? 1.477 -3.707 14.508 1 90.88 87 GLN B N 1
ATOM 1553 C CA . GLN B 1 87 ? 0.555 -2.594 14.719 1 90.88 87 GLN B CA 1
ATOM 1554 C C . GLN B 1 87 ? -0.459 -2.502 13.578 1 90.88 87 GLN B C 1
ATOM 1556 O O . GLN B 1 87 ? -1.639 -2.23 13.812 1 90.88 87 GLN B O 1
ATOM 1561 N N . ILE B 1 88 ? 0.049 -2.67 12.391 1 90.06 88 ILE B N 1
ATOM 1562 C CA . ILE B 1 88 ? -0.843 -2.59 11.242 1 90.06 88 ILE B CA 1
ATOM 1563 C C . ILE B 1 88 ? -1.963 -3.619 11.383 1 90.06 88 ILE B C 1
ATOM 1565 O O . ILE B 1 88 ? -3.117 -3.338 11.055 1 90.06 88 ILE B O 1
ATOM 1569 N N . HIS B 1 89 ? -1.699 -4.766 11.836 1 88.31 89 HIS B N 1
ATOM 1570 C CA . HIS B 1 89 ? -2.666 -5.852 11.938 1 88.31 89 HIS B CA 1
ATOM 1571 C C . HIS B 1 89 ? -3.518 -5.715 13.195 1 88.31 89 HIS B C 1
ATOM 1573 O O . HIS B 1 89 ? -4.586 -6.32 13.289 1 88.31 89 HIS B O 1
ATOM 1579 N N . HIS B 1 90 ? -3.047 -4.977 14.164 1 80.25 90 HIS B N 1
ATOM 1580 C CA . HIS B 1 90 ? -3.758 -4.898 15.438 1 80.25 90 HIS B CA 1
ATOM 1581 C C . HIS B 1 90 ? -4.172 -3.465 15.75 1 80.25 90 HIS B C 1
ATOM 1583 O O . HIS B 1 90 ? -4.527 -3.148 16.891 1 80.25 90 HIS B O 1
ATOM 1589 N N . THR B 1 91 ? -3.832 -2.49 14.922 1 64.12 91 THR B N 1
ATOM 1590 C CA . THR B 1 91 ? -4.234 -1.117 15.203 1 64.12 91 THR B CA 1
ATOM 1591 C C . THR B 1 91 ? -5.676 -1.068 15.711 1 64.12 91 THR B C 1
ATOM 1593 O O . THR B 1 91 ? -6.598 -1.493 15.008 1 64.12 91 THR B O 1
ATOM 1596 N N . ILE B 1 92 ? -5.863 -1.216 16.922 1 47.19 92 ILE B N 1
ATOM 1597 C CA . ILE B 1 92 ? -6.957 -1.167 17.891 1 47.19 92 ILE B CA 1
ATOM 1598 C C . ILE B 1 92 ? -7.906 -0.024 17.547 1 47.19 92 ILE B C 1
ATOM 1600 O O . ILE B 1 92 ? -7.469 1.105 17.312 1 47.19 92 ILE B O 1
ATOM 1604 N N . LYS B 1 93 ? -9.133 -0.269 17.094 1 46.38 93 LYS B N 1
ATOM 1605 C CA . LYS B 1 93 ? -10.242 0.662 17.266 1 46.38 93 LYS B CA 1
ATOM 1606 C C . LYS B 1 93 ? -10.078 1.475 18.547 1 46.38 93 LYS B C 1
ATOM 1608 O O . LYS B 1 93 ? -9.984 0.911 19.641 1 46.38 93 LYS B O 1
ATOM 1613 N N . TYR B 1 94 ? -9.305 2.391 18.516 1 36.53 94 TYR B N 1
ATOM 1614 C CA . TYR B 1 94 ? -9.625 3.287 19.625 1 36.53 94 TYR B CA 1
ATOM 1615 C C . TYR B 1 94 ? -11.117 3.58 19.672 1 36.53 94 TYR B C 1
ATOM 1617 O O . TYR B 1 94 ? -11.57 4.625 19.203 1 36.53 94 TYR B O 1
ATOM 1625 N N . LYS B 1 95 ? -12 2.75 19.172 1 36 95 LYS B N 1
ATOM 1626 C CA . LYS B 1 95 ? -13.391 3.062 19.484 1 36 95 LYS B CA 1
ATOM 1627 C C . LYS B 1 95 ? -13.578 3.33 20.984 1 36 95 LYS B C 1
ATOM 1629 O O . LYS B 1 95 ? -14.375 4.18 21.375 1 36 95 LYS B O 1
ATOM 1634 N N . LYS B 1 96 ? -13.617 2.201 21.766 1 35.72 96 LYS B N 1
ATOM 1635 C CA . LYS B 1 96 ? -14.633 2.068 22.797 1 35.72 96 LYS B CA 1
ATOM 1636 C C . LYS B 1 96 ? -14.617 3.275 23.734 1 35.72 96 LYS B C 1
ATOM 1638 O O . LYS B 1 96 ? -15.477 3.398 24.609 1 35.72 96 LYS B O 1
ATOM 1643 N N . GLN B 1 97 ? -13.586 3.859 24.031 1 33.28 97 GLN B N 1
ATOM 1644 C CA . GLN B 1 97 ? -13.984 4.703 25.156 1 33.28 97 GLN B CA 1
ATOM 1645 C C . GLN B 1 97 ? -14.844 5.871 24.688 1 33.28 97 GLN B C 1
ATOM 1647 O O . GLN B 1 97 ? -15.219 6.734 25.484 1 33.28 97 GLN B O 1
ATOM 1652 N N . LEU B 1 98 ? -14.812 6.223 23.422 1 34.28 98 LEU B N 1
ATOM 1653 C CA . LEU B 1 98 ? -15.781 7.316 23.438 1 34.28 98 LEU B CA 1
ATOM 1654 C C . LEU B 1 98 ? -17.188 6.801 23.734 1 34.28 98 LEU B C 1
ATOM 1656 O O . LEU B 1 98 ? -17.688 5.926 23.031 1 34.28 98 LEU B O 1
ATOM 1660 N N . ASN B 1 99 ? -17.625 6.75 25.016 1 29.73 99 ASN B N 1
ATOM 1661 C CA . ASN B 1 99 ? -18.875 6.707 25.766 1 29.73 99 ASN B CA 1
ATOM 1662 C C . ASN B 1 99 ? -20 7.414 25.031 1 29.73 99 ASN B C 1
ATOM 1664 O O . ASN B 1 99 ? -19.828 8.523 24.531 1 29.73 99 ASN B O 1
ATOM 1668 N N . GLU B 1 100 ? -20.984 6.809 24.422 1 31.09 100 GLU B N 1
ATOM 1669 C CA . GLU B 1 100 ? -22.406 7.098 24.578 1 31.09 100 GLU B CA 1
ATOM 1670 C C . GLU B 1 100 ? -22.719 7.586 25.984 1 31.09 100 GLU B C 1
ATOM 1672 O O . GLU B 1 100 ? -22.594 6.832 26.953 1 31.09 100 GLU B O 1
ATOM 1677 N N . GLU B 1 101 ? -22.188 8.641 26.484 1 25.48 101 GLU B N 1
ATOM 1678 C CA . GLU B 1 101 ? -23.016 9.266 27.5 1 25.48 101 GLU B CA 1
ATOM 1679 C C . GLU B 1 101 ? -24.469 9.406 27.031 1 25.48 101 GLU B C 1
ATOM 1681 O O . GLU B 1 101 ? -24.719 9.914 25.938 1 25.48 101 GLU B O 1
ATOM 1686 N N . ARG B 1 102 ? -25.328 8.516 27.469 1 31.39 102 ARG B N 1
ATOM 1687 C CA . ARG B 1 102 ? -26.75 8.562 27.797 1 31.39 102 ARG B CA 1
ATOM 1688 C C . ARG B 1 102 ? -27.125 9.93 28.359 1 31.39 102 ARG B C 1
ATOM 1690 O O . ARG B 1 102 ? -26.734 10.273 29.469 1 31.39 102 ARG B O 1
ATOM 1697 N N . TRP B 1 103 ? -27.016 11.188 27.938 1 24.23 103 TRP B N 1
ATOM 1698 C CA . TRP B 1 103 ? -28.234 11.852 28.406 1 24.23 103 TRP B CA 1
ATOM 1699 C C . TRP B 1 103 ? -29.453 11.391 27.594 1 24.23 103 TRP B C 1
ATOM 1701 O O . TRP B 1 103 ? -29.312 10.938 26.469 1 24.23 103 TRP B O 1
#

Foldseek 3Di:
DDLVVQLVVCVVCLVVVNNVVVCVDVLLVVLFVVLCVVVVQFAPVCVVVVHTDGFDDFDQQPDCNVCVSCSNPSVRTGTHHPVVVVCSVCVDPPPPPVDPPDD/DDLVVQLVVCVVCLVVVNNVVVCVDVLLVVLFVVLCVVVVQFAPVCVVVVHTDGFDDFDQQPDCNVCVSCSNPSVRTGTHHPVVVVCSVCVDPPPPPPDPPDD

Nearest PDB structures (foldseek):
  5h0o-assembly1_A  TM=9.292E-01  e=1.345E-04  Geobacillus virus E2
  6ske-assembly2_C  TM=5.018E-01  e=6.593E-01  Gallus gallus
  5h0o-assembly1_A  TM=9.292E-01  e=1.359E-04  Geobacillus virus E2